Protein 2NYI (pdb70)

Structure (mmCIF, N/CA/C/O backbone):
data_2NYI
#
_entry.id   2NYI
#
_cell.length_a   55.013
_cell.length_b   79.991
_cell.length_c   55.530
_cell.angle_alpha   90.000
_cell.angle_beta   111.250
_cell.angle_gamma   90.000
#
_symmetry.space_group_name_H-M   'P 1 21 1'
#
loop_
_entity.id
_entity.type
_entity.pdbx_description
1 polymer 'unknown protein'
2 water water
#
loop_
_atom_site.group_PDB
_atom_site.id
_atom_site.type_symbol
_atom_site.label_atom_id
_atom_site.label_alt_id
_atom_site.label_comp_id
_atom_site.label_asym_id
_atom_site.label_entity_id
_atom_site.label_seq_id
_atom_site.pdbx_PDB_ins_code
_atom_site.Cartn_x
_atom_site.Cartn_y
_atom_site.Cartn_z
_atom_site.occupancy
_atom_site.B_iso_or_equiv
_atom_site.auth_seq_id
_atom_site.auth_comp_id
_atom_site.auth_asym_id
_atom_site.auth_atom_id
_atom_site.pdbx_PDB_model_num
ATOM 1 N N . GLU A 1 2 ? -17.512 -1.616 41.971 1.00 39.31 2 GLU A N 1
ATOM 2 C CA . GLU A 1 2 ? -16.211 -2.349 42.002 1.00 39.18 2 GLU A CA 1
ATOM 3 C C . GLU A 1 2 ? -15.115 -1.542 41.306 1.00 36.76 2 GLU A C 1
ATOM 4 O O . GLU A 1 2 ? -15.260 -1.157 40.138 1.00 36.68 2 GLU A O 1
ATOM 10 N N . THR A 1 3 ? -14.029 -1.291 42.034 1.00 35.30 3 THR A N 1
ATOM 11 C CA A THR A 1 3 ? -12.897 -0.551 41.483 0.50 33.97 3 THR A CA 1
ATOM 12 C CA B THR A 1 3 ? -12.885 -0.552 41.492 0.50 33.85 3 THR A CA 1
ATOM 13 C C . THR A 1 3 ? -12.097 -1.429 40.520 1.00 32.47 3 THR A C 1
ATOM 14 O O . THR A 1 3 ? -11.904 -2.618 40.762 1.00 32.66 3 THR A O 1
ATOM 21 N N . GLN A 1 4 ? -11.652 -0.840 39.417 1.00 29.35 4 GLN A N 1
ATOM 22 C CA . GLN A 1 4 ? -10.873 -1.572 38.426 1.00 27.03 4 GLN A CA 1
ATOM 23 C C . GLN A 1 4 ? -9.579 -0.815 38.183 1.00 24.20 4 GLN A C 1
ATOM 24 O O . GLN A 1 4 ? -9.553 0.404 38.324 1.00 23.54 4 GLN A O 1
ATOM 30 N N . SER A 1 5 ? -8.530 -1.541 37.807 1.00 22.56 5 SER A N 1
ATOM 31 C CA . SER A 1 5 ? -7.222 -0.931 37.507 1.00 21.96 5 SER A CA 1
ATOM 32 C C . SER A 1 5 ? -6.933 -0.865 36.002 1.00 22.43 5 SER A C 1
ATOM 33 O O . SER A 1 5 ? -7.208 -1.816 35.262 1.00 23.09 5 SER A O 1
ATOM 36 N N . PHE A 1 6 ? -6.370 0.259 35.557 1.00 20.79 6 PHE A N 1
ATOM 37 C CA . PHE A 1 6 ? -6.074 0.475 34.146 1.00 19.20 6 PHE A CA 1
ATOM 38 C C . PHE A 1 6 ? -4.621 0.929 34.026 1.00 19.32 6 PHE A C 1
ATOM 39 O O . PHE A 1 6 ? -4.089 1.561 34.945 1.00 20.83 6 PHE A O 1
ATOM 47 N N . VAL A 1 7 ? -3.982 0.583 32.911 1.00 18.39 7 VAL A N 1
ATOM 48 C CA . VAL A 1 7 ? -2.619 1.025 32.615 1.00 18.43 7 VAL A CA 1
ATOM 49 C C . VAL A 1 7 ? -2.715 2.037 31.493 1.00 18.70 7 VAL A C 1
ATOM 50 O O . VAL A 1 7 ? -3.310 1.773 30.440 1.00 19.48 7 VAL A O 1
ATOM 54 N N . VAL A 1 8 ? -2.155 3.211 31.754 1.00 18.48 8 VAL A N 1
ATOM 55 C CA . VAL A 1 8 ? -2.194 4.338 30.844 1.00 17.75 8 VAL A CA 1
ATOM 56 C C . VAL A 1 8 ? -0.758 4.712 30.463 1.00 18.39 8 VAL A C 1
ATOM 57 O O . VAL A 1 8 ? 0.107 4.807 31.342 1.00 17.54 8 VAL A O 1
ATOM 61 N N . SER A 1 9 ? -0.515 4.878 29.165 1.00 19.40 9 SER A N 1
ATOM 62 C CA . SER A 1 9 ? 0.766 5.378 28.650 1.00 19.93 9 SER A CA 1
ATOM 63 C C . SER A 1 9 ? 0.532 6.706 27.953 1.00 20.45 9 SER A C 1
ATOM 64 O O . SER A 1 9 ? -0.439 6.851 27.199 1.00 21.22 9 SER A O 1
ATOM 67 N N . VAL A 1 10 ? 1.420 7.668 28.199 1.00 18.62 10 VAL A N 1
ATOM 68 C CA . VAL A 1 10 ? 1.331 9.000 27.599 1.00 18.92 10 VAL A CA 1
ATOM 69 C C . VAL A 1 10 ? 2.716 9.317 27.044 1.00 17.49 10 VAL A C 1
ATOM 70 O O . VAL A 1 10 ? 3.731 9.157 27.753 1.00 19.91 10 VAL A O 1
ATOM 74 N N . ALA A 1 11 ? 2.764 9.789 25.807 1.00 18.15 11 ALA A N 1
ATOM 75 C CA . ALA A 1 11 ? 4.019 10.247 25.223 1.00 18.54 11 ALA A CA 1
ATOM 76 C C . ALA A 1 11 ? 3.781 11.454 24.330 1.00 18.81 11 ALA A C 1
ATOM 77 O O . ALA A 1 11 ? 2.757 11.545 23.629 1.00 19.48 11 ALA A O 1
ATOM 79 N N . GLY A 1 12 ? 4.724 12.384 24.361 1.00 19.68 12 GLY A N 1
ATOM 80 C CA . GLY A 1 12 ? 4.647 13.589 23.532 1.00 21.36 12 GLY A CA 1
ATOM 81 C C . GLY A 1 12 ? 5.838 14.487 23.777 1.00 19.99 12 GLY A C 1
ATOM 82 O O . GLY A 1 12 ? 6.791 14.102 24.466 1.00 19.21 12 GLY A O 1
ATOM 83 N N . SER A 1 13 ? 5.813 15.670 23.177 1.00 19.64 13 SER A N 1
ATOM 84 C CA . SER A 1 13 ? 6.884 16.644 23.397 1.00 20.25 13 SER A CA 1
ATOM 85 C C . SER A 1 13 ? 6.738 17.267 24.769 1.00 19.43 13 SER A C 1
ATOM 86 O O . SER A 1 13 ? 5.628 17.621 25.199 1.00 20.89 13 SER A O 1
ATOM 89 N N . ASP A 1 14 ? 7.861 17.403 25.460 1.00 19.17 14 ASP A N 1
ATOM 90 C CA . ASP A 1 14 ? 7.876 17.942 26.817 1.00 18.01 14 ASP A CA 1
ATOM 91 C C . ASP A 1 14 ? 7.499 19.424 26.872 1.00 19.52 14 ASP A C 1
ATOM 92 O O . ASP A 1 14 ? 7.850 20.238 25.982 1.00 19.41 14 ASP A O 1
ATOM 97 N N . ARG A 1 15 ? 6.792 19.766 27.942 1.00 19.57 15 ARG A N 1
ATOM 98 C CA . ARG A 1 15 ? 6.466 21.161 28.252 1.00 20.04 15 ARG A CA 1
ATOM 99 C C . ARG A 1 15 ? 6.070 21.207 29.723 1.00 20.03 15 ARG A C 1
ATOM 100 O O . ARG A 1 15 ? 5.763 20.179 30.3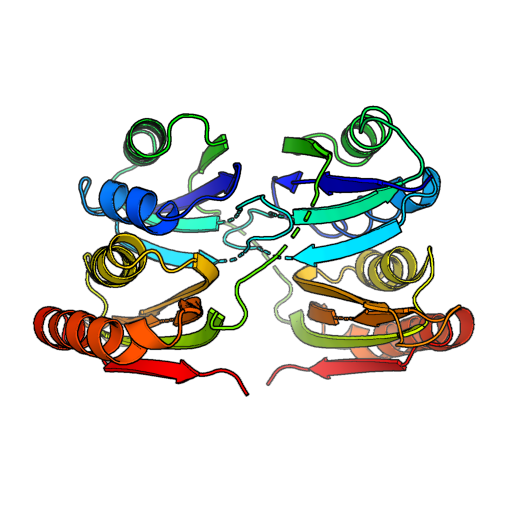22 1.00 19.32 15 ARG A O 1
ATOM 108 N N . VAL A 1 16 ? 6.071 22.406 30.307 1.00 19.95 16 VAL A N 1
ATOM 109 C CA . VAL A 1 16 ? 5.635 22.556 31.682 1.00 19.26 16 VAL A CA 1
ATOM 110 C C . VAL A 1 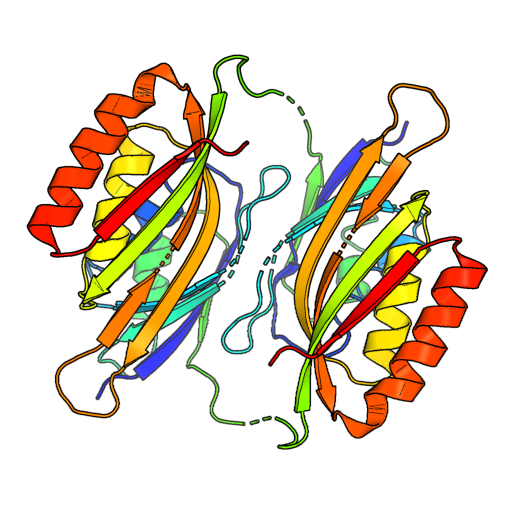16 ? 4.143 22.208 31.746 1.00 19.55 16 VAL A C 1
ATOM 111 O O . VAL A 1 16 ? 3.379 22.546 30.827 1.00 20.38 16 VAL A O 1
ATOM 115 N N . GLY A 1 17 ? 3.746 21.501 32.798 1.00 18.71 17 GLY A N 1
ATOM 116 C CA . GLY A 1 17 ? 2.326 21.312 33.084 1.00 18.90 17 GLY A CA 1
ATOM 117 C C . GLY A 1 17 ? 1.691 20.041 32.574 1.00 18.92 17 GLY A C 1
ATOM 118 O O . GLY A 1 17 ? 0.482 19.883 32.686 1.00 20.24 17 GLY A O 1
ATOM 119 N N . ILE A 1 18 ? 2.475 19.148 31.979 1.00 17.99 18 ILE A N 1
ATOM 120 C CA . ILE A 1 18 ? 1.895 17.877 31.466 1.00 18.10 18 ILE A CA 1
ATOM 121 C C . ILE A 1 18 ? 1.344 17.015 32.604 1.00 18.16 18 ILE A C 1
ATOM 122 O O . ILE A 1 18 ? 0.160 16.618 32.585 1.00 17.05 18 ILE A O 1
ATOM 127 N N . VAL A 1 19 ? 2.187 16.753 33.608 1.00 17.37 19 VAL A N 1
ATOM 128 C CA . VAL A 1 19 ? 1.755 15.945 34.738 1.00 17.47 19 VAL A CA 1
ATOM 129 C C . VAL A 1 19 ? 0.561 16.634 35.404 1.00 17.87 19 VAL A C 1
ATOM 130 O O . VAL A 1 19 ? -0.397 15.962 35.831 1.00 16.24 19 VAL A O 1
ATOM 134 N N . HIS A 1 20 ? 0.616 17.967 35.527 1.00 15.85 20 HIS A N 1
ATOM 135 C CA . HIS A 1 20 ? -0.533 18.646 36.121 1.00 16.60 20 HIS A CA 1
ATOM 136 C C . HIS A 1 20 ? -1.832 18.448 35.330 1.00 19.10 20 HIS A C 1
ATOM 137 O O . HIS A 1 20 ? -2.886 18.149 35.920 1.00 18.65 20 HIS A O 1
ATOM 144 N N . ASP A 1 21 ? -1.759 18.633 34.016 1.00 19.28 21 ASP A N 1
ATOM 145 C CA . ASP A 1 21 ? -2.947 18.510 33.150 1.00 20.11 21 ASP A CA 1
ATOM 146 C C . ASP A 1 21 ? -3.524 17.112 33.240 1.00 19.60 21 ASP A C 1
ATOM 147 O O . ASP A 1 21 ? -4.742 16.935 33.334 1.00 19.51 21 ASP A O 1
ATOM 152 N N . PHE A 1 22 ? -2.626 16.123 33.220 1.00 17.87 22 PHE A N 1
ATOM 153 C CA . PHE A 1 22 ? -2.970 14.699 33.379 1.00 18.00 22 PHE A CA 1
ATOM 154 C C . PHE A 1 22 ? -3.719 14.451 34.702 1.00 18.90 22 PHE A C 1
ATOM 155 O O . PHE A 1 22 ? -4.805 13.839 34.730 1.00 17.85 22 PHE A O 1
ATOM 163 N N . SER A 1 23 ? -3.132 14.956 35.787 1.00 19.05 23 SER A N 1
ATOM 164 C CA . SER A 1 23 ? -3.636 14.747 37.151 1.00 19.74 23 SER A CA 1
ATOM 165 C C . SER A 1 23 ? -4.962 15.465 37.354 1.00 19.52 23 SER A C 1
ATOM 166 O O . SER A 1 23 ? -5.883 14.932 37.990 1.00 19.56 23 SER A O 1
ATOM 169 N N . TRP A 1 24 ? -5.055 16.679 36.818 1.00 19.11 24 TRP A N 1
ATOM 170 C CA . TRP A 1 24 ? -6.305 17.426 36.872 1.00 19.97 24 TRP A CA 1
ATOM 171 C C . TRP A 1 24 ? -7.426 16.630 36.190 1.00 20.48 24 TRP A C 1
ATOM 172 O O . TRP A 1 24 ? -8.542 16.510 36.725 1.00 19.97 24 TRP A O 1
ATOM 183 N N . ALA A 1 25 ? -7.123 16.069 35.018 1.00 19.51 25 ALA A N 1
ATOM 184 C CA . ALA A 1 25 ? -8.128 15.345 34.232 1.00 19.71 25 ALA A CA 1
ATOM 185 C C . ALA A 1 25 ? -8.671 14.133 34.974 1.00 20.75 25 ALA A C 1
ATOM 186 O O . ALA A 1 25 ? -9.879 13.893 34.972 1.00 21.93 25 ALA A O 1
ATOM 188 N N . LEU A 1 26 ? -7.779 13.367 35.596 1.00 20.41 26 LEU A N 1
ATOM 189 C CA . LEU A 1 26 ? -8.157 12.180 36.374 1.00 21.25 26 LEU A CA 1
ATOM 190 C C . LEU A 1 26 ? -8.960 12.565 37.613 1.00 22.46 26 LEU A C 1
ATOM 191 O O . LEU A 1 26 ? -9.944 11.906 37.943 1.00 22.16 26 LEU A O 1
ATOM 196 N N . LYS A 1 27 ? -8.533 13.630 38.290 1.00 22.21 27 LYS A N 1
ATOM 197 C CA . LYS A 1 27 ? -9.243 14.098 39.503 1.00 23.19 27 LYS A CA 1
ATOM 198 C C . LYS A 1 27 ? -10.688 14.442 39.171 1.00 23.04 27 LYS A C 1
ATOM 199 O O . LYS A 1 27 ? -11.614 14.116 39.932 1.00 23.99 27 LYS A O 1
ATOM 205 N N A ASN A 1 28 ? -10.855 15.106 38.023 0.60 22.64 28 ASN A N 1
ATOM 206 N N B ASN A 1 28 ? -10.895 15.065 38.019 0.40 22.89 28 ASN A N 1
ATOM 207 C CA A ASN A 1 28 ? -12.133 15.568 37.493 0.60 22.91 28 ASN A CA 1
ATOM 208 C CA B ASN A 1 28 ? -12.215 15.543 37.663 0.40 23.24 28 ASN A CA 1
ATOM 209 C C A ASN A 1 28 ? -13.128 14.423 37.278 0.60 22.79 28 ASN A C 1
ATOM 210 C C B ASN A 1 28 ? -13.110 14.484 36.986 0.40 23.23 28 ASN A C 1
ATOM 211 O O A ASN A 1 28 ? -14.338 14.606 37.455 0.60 21.53 28 ASN A O 1
ATOM 212 O O B ASN A 1 28 ? -14.234 14.780 36.567 0.40 23.58 28 ASN A O 1
ATOM 221 N N . ILE A 1 29 ? -12.607 13.248 36.922 1.00 22.02 29 ILE A N 1
ATOM 222 C CA . ILE A 1 29 ? -13.446 12.057 36.645 1.00 21.86 29 ILE A CA 1
ATOM 223 C C . ILE A 1 29 ? -13.418 11.057 37.812 1.00 22.02 29 ILE A C 1
ATOM 224 O O . ILE A 1 29 ? -13.873 9.925 37.664 1.00 22.97 29 ILE A O 1
ATOM 229 N N . SER A 1 30 ? -12.896 11.491 38.963 1.00 22.85 30 SER A N 1
ATOM 230 C CA . SER A 1 30 ? -12.787 10.664 40.183 1.00 24.02 30 SER A CA 1
ATOM 231 C C . SER A 1 30 ? -11.966 9.373 39.987 1.00 25.14 30 SER A C 1
ATOM 232 O O . SER A 1 30 ? -12.284 8.316 40.553 1.00 24.32 30 SER A O 1
ATOM 235 N N . ALA A 1 31 ? -10.915 9.463 39.173 1.00 24.56 31 ALA A N 1
ATOM 236 C CA . ALA A 1 31 ? -9.962 8.347 38.997 1.00 25.37 31 ALA A CA 1
ATOM 237 C C . ALA A 1 31 ? -8.806 8.578 39.963 1.00 26.77 31 ALA A C 1
ATOM 238 O O . ALA A 1 31 ? -8.485 9.733 40.243 1.00 30.10 31 ALA A O 1
ATOM 240 N N . ASN A 1 32 ? -8.216 7.516 40.519 1.00 26.02 32 ASN A N 1
ATOM 241 C CA . ASN A 1 32 ? -7.062 7.684 41.418 1.00 27.37 32 ASN A CA 1
ATOM 242 C C . ASN A 1 32 ? -5.786 7.122 40.797 1.00 26.32 32 ASN A C 1
ATOM 243 O O . ASN A 1 32 ? -5.808 6.080 40.157 1.00 28.17 32 ASN A O 1
ATOM 248 N N . VAL A 1 33 ? -4.686 7.826 40.994 1.00 26.65 33 VAL A N 1
ATOM 249 C CA . VAL A 1 33 ? -3.372 7.337 40.590 1.00 26.66 33 VAL A CA 1
ATOM 250 C C . VAL A 1 33 ? -2.895 6.312 41.640 1.00 25.58 33 VAL A C 1
ATOM 251 O O . VAL A 1 33 ? -2.668 6.686 42.789 1.00 27.45 33 VAL A O 1
ATOM 255 N N . GLU A 1 34 ? -2.776 5.035 41.261 1.00 23.72 34 GLU A N 1
ATOM 256 C CA . GLU A 1 34 ? -2.187 4.009 42.145 1.00 22.36 34 GLU A CA 1
ATOM 257 C C . GLU A 1 34 ? -0.651 4.123 42.141 1.00 20.67 34 GLU A C 1
ATOM 258 O O . GLU A 1 34 ? 0.008 4.064 43.181 1.00 22.46 34 GLU A O 1
ATOM 264 N N . SER A 1 35 ? -0.074 4.258 40.955 1.00 18.69 35 SER A N 1
ATOM 265 C CA . SER A 1 35 ? 1.384 4.394 40.840 1.00 18.05 35 SER A CA 1
ATOM 266 C C . SER A 1 35 ? 1.704 5.001 39.497 1.00 17.20 35 SER A C 1
ATOM 267 O O . SER A 1 35 ? 0.873 4.965 38.596 1.00 17.08 35 SER A O 1
ATOM 270 N N . SER A 1 36 ? 2.911 5.559 39.381 1.00 17.45 36 SER A N 1
ATOM 271 C CA . SER A 1 36 ? 3.328 6.211 38.140 1.00 18.66 36 SER A CA 1
ATOM 272 C C . SER A 1 36 ? 4.839 6.235 38.015 1.00 17.19 36 SER A C 1
ATOM 273 O O . SER A 1 36 ? 5.584 6.290 39.018 1.00 16.69 36 SER A O 1
ATOM 276 N N . ARG A 1 37 ? 5.300 6.231 36.774 1.00 17.29 37 ARG A N 1
ATOM 277 C CA . ARG A 1 37 ? 6.710 6.409 36.496 1.00 18.74 37 ARG A CA 1
ATOM 278 C C . ARG A 1 37 ? 6.793 7.334 35.297 1.00 18.16 37 ARG A C 1
ATOM 279 O O . ARG A 1 37 ? 6.168 7.074 34.287 1.00 15.54 37 ARG A O 1
ATOM 295 N N . ALA A 1 39 ? 9.388 9.786 32.744 1.00 28.77 39 ALA A N 1
ATOM 296 C CA . ALA A 1 39 ? 10.728 10.038 32.241 1.00 29.98 39 ALA A CA 1
ATOM 297 C C . ALA A 1 39 ? 10.668 11.139 31.200 1.00 26.58 39 ALA A C 1
ATOM 298 O O . ALA A 1 39 ? 9.744 11.206 30.390 1.00 24.49 39 ALA A O 1
ATOM 300 N N A CYS A 1 40 ? 11.579 12.103 31.330 0.60 26.29 40 CYS A N 1
ATOM 301 N N B CYS A 1 40 ? 11.765 11.874 31.140 0.40 25.46 40 CYS A N 1
ATOM 302 C CA A CYS A 1 40 ? 11.735 13.192 30.369 0.60 22.90 40 CYS A CA 1
ATOM 303 C CA B CYS A 1 40 ? 11.809 13.118 30.438 0.40 22.90 40 CYS A CA 1
ATOM 304 C C A CYS A 1 40 ? 13.197 13.225 29.942 0.60 19.46 40 CYS A C 1
ATOM 305 C C B CYS A 1 40 ? 13.234 13.324 29.960 0.40 20.03 40 CYS A C 1
ATOM 306 O O A CYS A 1 40 ? 14.097 13.083 30.767 0.60 18.59 40 CYS A O 1
ATOM 307 O O B CYS A 1 40 ? 14.151 13.404 30.774 0.40 19.67 40 CYS A O 1
ATOM 312 N N . LEU A 1 41 ? 13.422 13.393 28.645 1.00 19.08 41 LEU A N 1
ATOM 313 C CA . LEU A 1 41 ? 14.770 13.482 28.088 1.00 17.17 41 LEU A CA 1
ATOM 314 C C . LEU A 1 41 ? 14.732 14.087 26.693 1.00 16.37 41 LEU A C 1
ATOM 315 O O . LEU A 1 41 ? 13.844 13.764 25.900 1.00 15.16 41 LEU A O 1
ATOM 320 N N . GLY A 1 42 ? 15.704 14.957 26.399 1.00 16.07 42 GLY A N 1
ATOM 321 C CA . GLY A 1 42 ? 15.899 15.475 25.040 1.00 17.27 42 GLY A CA 1
ATOM 322 C C . GLY A 1 42 ? 14.703 16.174 24.402 1.00 17.84 42 GLY A C 1
ATOM 323 O O . GLY A 1 42 ? 14.598 16.232 23.172 1.00 18.74 42 GLY A O 1
ATOM 324 N N . GLY A 1 43 ? 13.811 16.720 25.228 1.00 18.35 43 GLY A N 1
ATOM 325 C CA . GLY A 1 43 ? 12.598 17.389 24.737 1.00 19.24 43 GLY A CA 1
ATOM 326 C C . GLY A 1 43 ? 11.360 16.505 24.614 1.00 18.10 43 GLY A C 1
ATOM 327 O O . GLY A 1 43 ? 10.293 16.973 24.190 1.00 19.46 43 GLY A O 1
ATOM 328 N N . ASP A 1 44 ? 11.492 15.222 24.963 1.00 17.33 44 ASP A N 1
ATOM 329 C CA . ASP A 1 44 ? 10.363 14.298 24.965 1.00 16.46 44 ASP A CA 1
ATOM 330 C C . ASP A 1 44 ? 9.936 13.970 26.406 1.00 16.93 44 ASP A C 1
ATOM 331 O O . ASP A 1 44 ? 10.735 14.022 27.361 1.00 16.14 44 ASP A O 1
ATOM 336 N N . PHE A 1 45 ? 8.674 13.583 26.516 1.00 16.32 45 PHE A N 1
ATOM 337 C CA . PHE A 1 45 ? 8.010 13.216 27.761 1.00 17.45 45 PHE A CA 1
ATOM 338 C C . PHE A 1 45 ? 7.400 11.814 27.584 1.00 17.46 45 PHE A C 1
ATOM 339 O O . PHE A 1 45 ? 6.776 11.525 26.569 1.00 16.54 45 PHE A O 1
ATOM 347 N N . ALA A 1 46 ? 7.561 10.956 28.590 1.00 16.44 46 ALA A N 1
ATOM 348 C CA . ALA A 1 46 ? 6.853 9.661 28.595 1.00 16.57 46 ALA A CA 1
ATOM 349 C C . ALA A 1 46 ? 6.439 9.367 30.046 1.00 15.83 46 ALA A C 1
ATOM 350 O O . ALA A 1 46 ? 7.207 9.656 31.002 1.00 15.93 46 ALA A O 1
ATOM 360 N N . ILE A 1 48 ? 3.978 6.305 32.411 1.00 17.58 48 ILE A N 1
ATOM 361 C CA . ILE A 1 48 ? 3.078 5.164 32.549 1.00 17.02 48 ILE A CA 1
ATOM 362 C C . ILE A 1 48 ? 2.440 5.297 33.936 1.00 16.72 48 ILE A C 1
ATOM 363 O O . ILE A 1 48 ? 3.118 5.617 34.916 1.00 16.70 48 ILE A O 1
ATOM 368 N N . VAL A 1 49 ? 1.122 5.111 33.976 1.00 16.76 49 VAL A N 1
ATOM 369 C CA . VAL A 1 49 ? 0.361 5.276 35.210 1.00 17.59 49 VAL A CA 1
ATOM 370 C C . VAL A 1 49 ? -0.614 4.102 35.381 1.00 18.02 49 VAL A C 1
ATOM 371 O O . VAL A 1 49 ? -1.256 3.687 34.413 1.00 18.38 49 VAL A O 1
ATOM 375 N N . LEU A 1 50 ? -0.692 3.584 36.614 1.00 18.69 50 LEU A N 1
ATOM 376 C CA . LEU A 1 50 ? -1.761 2.657 37.020 1.00 18.58 50 LEU A CA 1
ATOM 377 C C . LEU A 1 50 ? -2.853 3.519 37.647 1.00 18.77 50 LEU A C 1
ATOM 378 O O . LEU A 1 50 ? -2.614 4.273 38.614 1.00 18.38 50 LEU A O 1
ATOM 383 N N . VAL A 1 51 ? -4.037 3.416 37.063 1.00 19.32 51 VAL A N 1
ATOM 384 C CA . VAL A 1 51 ? -5.154 4.300 37.395 1.00 21.92 51 VAL A CA 1
ATOM 385 C C . VAL A 1 51 ? -6.312 3.435 37.864 1.00 22.15 51 VAL A C 1
ATOM 386 O O . VAL A 1 51 ? -6.646 2.449 37.200 1.00 21.70 51 VAL A O 1
ATOM 390 N N . SER A 1 52 ? -6.886 3.781 39.022 1.00 22.57 52 SER A N 1
ATOM 391 C CA . SER A 1 52 ? -8.070 3.086 39.546 1.00 23.72 52 SER A CA 1
ATOM 392 C C . SER A 1 52 ? -9.314 3.897 39.262 1.00 22.21 52 SER A C 1
ATOM 393 O O . SER A 1 52 ? -9.309 5.123 39.409 1.00 23.49 52 SER A O 1
ATOM 396 N N . LEU A 1 53 ? -10.369 3.209 38.827 1.00 23.67 53 LEU A N 1
ATOM 397 C CA . LEU A 1 53 ? -11.640 3.850 38.529 1.00 25.15 53 LEU A CA 1
ATOM 398 C C . LEU A 1 53 ? -12.773 2.892 38.861 1.00 26.63 53 LEU A C 1
ATOM 399 O O . LEU A 1 53 ? -12.672 1.688 38.610 1.00 25.57 53 LEU A O 1
ATOM 404 N N . ASN A 1 54 ? -13.845 3.422 39.447 1.00 29.70 54 ASN A N 1
ATOM 405 C CA . ASN A 1 54 ? -15.057 2.622 39.674 1.00 31.95 54 ASN A CA 1
ATOM 406 C C . ASN A 1 54 ? -15.847 2.466 38.381 1.00 33.10 54 ASN A C 1
ATOM 407 O O . ASN A 1 54 ? -16.943 3.016 38.242 1.00 34.26 54 ASN A O 1
ATOM 412 N N . ALA A 1 55 ? -15.274 1.736 37.430 1.00 32.99 55 ALA A N 1
ATOM 413 C CA . ALA A 1 55 ? -15.895 1.516 36.125 1.00 33.61 55 ALA A CA 1
ATOM 414 C C . ALA A 1 55 ? -15.264 0.331 35.406 1.00 33.13 55 ALA A C 1
ATOM 415 O O . ALA A 1 55 ? -14.097 -0.002 35.642 1.00 33.09 55 ALA A O 1
ATOM 417 N N . LYS A 1 56 ? -16.044 -0.292 34.524 1.00 33.08 56 LYS A N 1
ATOM 418 C CA . LYS A 1 56 ? -15.653 -1.528 33.847 1.00 33.16 56 LYS A CA 1
ATOM 419 C C . LYS A 1 56 ? -14.621 -1.332 32.738 1.00 33.16 56 LYS A C 1
ATOM 420 O O . LYS A 1 56 ? -13.715 -2.149 32.593 1.00 33.99 56 LYS A O 1
ATOM 426 N N . ASP A 1 57 ? -14.763 -0.286 31.927 1.00 32.58 57 ASP A N 1
ATOM 427 C CA . ASP A 1 57 ? -13.685 0.007 30.971 1.00 32.12 57 ASP A CA 1
ATOM 428 C C . ASP A 1 57 ? -13.128 1.438 31.067 1.00 30.71 57 ASP A C 1
ATOM 429 O O . ASP A 1 57 ? -13.649 2.283 31.800 1.00 30.76 57 ASP A O 1
ATOM 434 N N . GLY A 1 58 ? -12.057 1.679 30.328 1.00 30.12 58 GLY A N 1
ATOM 435 C CA . GLY A 1 58 ? -11.305 2.914 30.472 1.00 28.75 58 GLY A CA 1
ATOM 436 C C . GLY A 1 58 ? -11.632 4.011 29.483 1.00 26.34 58 GLY A C 1
ATOM 437 O O . GLY A 1 58 ? -10.888 4.975 29.406 1.00 23.99 58 GLY A O 1
ATOM 438 N N . LYS A 1 59 ? -12.733 3.874 28.735 1.00 24.09 59 LYS A N 1
ATOM 439 C CA . LYS A 1 59 ? -13.134 4.884 27.757 1.00 23.83 59 LYS A CA 1
ATOM 440 C C . LYS A 1 59 ? -13.176 6.283 28.368 1.00 22.49 59 LYS A C 1
ATOM 441 O O . LYS A 1 59 ? -12.781 7.246 27.704 1.00 22.70 59 LYS A O 1
ATOM 447 N N . LEU A 1 60 ? -13.652 6.402 29.614 1.00 20.75 60 LEU A N 1
ATOM 448 C CA . LEU A 1 60 ? -13.727 7.703 30.285 1.00 22.13 60 LEU A CA 1
ATOM 449 C C . LEU A 1 60 ? -12.328 8.276 30.518 1.00 21.71 60 LEU A C 1
ATOM 450 O O . LEU A 1 60 ? -12.087 9.465 30.298 1.00 23.54 60 LEU A O 1
ATOM 455 N N . ILE A 1 61 ? -11.414 7.416 30.955 1.00 21.19 61 ILE A N 1
ATOM 456 C CA . ILE A 1 61 ? -10.019 7.822 31.203 1.00 21.14 61 ILE A CA 1
ATOM 457 C C . ILE A 1 61 ? -9.405 8.327 29.894 1.00 20.74 61 ILE A C 1
ATOM 458 O O . ILE A 1 61 ? -8.856 9.440 29.833 1.00 20.37 61 ILE A O 1
ATOM 463 N N . GLN A 1 62 ? -9.546 7.525 28.841 1.00 20.43 62 GLN A N 1
ATOM 464 C CA . GLN A 1 62 ? -8.946 7.855 27.551 1.00 20.64 62 GLN A CA 1
ATOM 465 C C . GLN A 1 62 ? -9.478 9.175 27.000 1.00 21.30 62 GLN A C 1
ATOM 466 O O . GLN A 1 62 ? -8.702 10.034 26.546 1.00 21.63 62 GLN A O 1
ATOM 472 N N . SER A 1 63 ? -10.802 9.338 27.036 1.00 20.29 63 SER A N 1
ATOM 473 C CA . SER A 1 63 ? -11.421 10.568 26.585 1.00 20.19 63 SER A CA 1
ATOM 474 C C . SER A 1 63 ? -10.993 11.779 27.386 1.00 19.18 63 SER A C 1
ATOM 475 O O . SER A 1 63 ? -10.686 12.819 26.790 1.00 19.91 63 SER A O 1
ATOM 478 N N . ALA A 1 64 ? -10.994 11.660 28.718 1.00 19.35 64 ALA A N 1
ATOM 479 C CA . ALA A 1 64 ? -10.636 12.766 29.614 1.00 19.87 64 ALA A CA 1
ATOM 480 C C . ALA A 1 64 ? -9.208 13.239 29.337 1.00 20.57 64 ALA A C 1
ATOM 481 O O . ALA A 1 64 ? -8.925 14.450 29.305 1.00 19.09 64 ALA A O 1
ATOM 483 N N . LEU A 1 65 ? -8.318 12.266 29.121 1.00 19.23 65 LEU A N 1
ATOM 484 C CA . LEU A 1 65 ? -6.896 12.549 28.882 1.00 19.42 65 LEU A CA 1
ATOM 485 C C . LEU A 1 65 ? -6.659 13.140 27.495 1.00 21.20 65 LEU A C 1
ATOM 486 O O . LEU A 1 65 ? -5.851 14.063 27.346 1.00 23.31 65 LEU A O 1
ATOM 491 N N . GLU A 1 66 ? -7.352 12.630 26.475 1.00 20.82 66 GLU A N 1
ATOM 492 C CA . GLU A 1 66 ? -7.254 13.216 25.149 1.00 23.59 66 GLU A CA 1
ATOM 493 C C . GLU A 1 66 ? -7.693 14.688 25.137 1.00 24.01 66 GLU A C 1
ATOM 494 O O . GLU A 1 66 ? -7.087 15.503 24.428 1.00 23.77 66 GLU A O 1
ATOM 500 N N . SER A 1 67 ? -8.707 15.032 25.940 1.00 23.29 67 SER A N 1
ATOM 501 C CA . SER A 1 67 ? -9.173 16.426 26.058 1.00 23.21 67 SER A CA 1
ATOM 502 C C . SER A 1 67 ? -8.139 17.312 26.758 1.00 22.84 67 SER A C 1
ATOM 503 O O . SER A 1 67 ? -7.890 18.439 26.316 1.00 23.29 67 SER A O 1
ATOM 506 N N . ALA A 1 68 ? -7.542 16.792 27.833 1.00 22.60 68 ALA A N 1
ATOM 507 C CA . ALA A 1 68 ? -6.576 17.524 28.664 1.00 21.96 68 ALA A CA 1
ATOM 508 C C . ALA A 1 68 ? -5.202 17.665 27.996 1.00 21.88 68 ALA A C 1
ATOM 509 O O . ALA A 1 68 ? -4.482 18.633 28.255 1.00 22.27 68 ALA A O 1
ATOM 511 N N . LEU A 1 69 ? -4.869 16.702 27.138 1.00 21.27 69 LEU A N 1
ATOM 512 C CA . LEU A 1 69 ? -3.523 16.574 26.536 1.00 20.68 69 LEU A CA 1
ATOM 513 C C . LEU A 1 69 ? -3.633 16.400 25.024 1.00 20.98 69 LEU A C 1
ATOM 514 O O . LEU A 1 69 ? -3.210 15.379 24.468 1.00 20.18 69 LEU A O 1
ATOM 519 N N . PRO A 1 70 ? -4.196 17.407 24.337 1.00 21.43 70 PRO A N 1
ATOM 520 C CA . PRO A 1 70 ? -4.363 17.250 22.892 1.00 23.03 70 PRO A CA 1
ATOM 521 C C . PRO A 1 70 ? -2.998 17.113 22.202 1.00 23.35 70 PRO A C 1
ATOM 522 O O . PRO A 1 70 ? -2.022 17.696 22.654 1.00 22.36 70 PRO A O 1
ATOM 526 N N . GLY A 1 71 ? -2.914 16.289 21.164 1.00 24.68 71 GLY A N 1
ATOM 527 C CA . GLY A 1 71 ? -1.618 16.064 20.517 1.00 26.79 71 GLY A CA 1
ATOM 528 C C . GLY A 1 71 ? -0.773 14.927 21.089 1.00 27.27 71 GLY A C 1
ATOM 529 O O . GLY A 1 71 ? 0.064 14.366 20.365 1.00 29.78 71 GLY A O 1
ATOM 530 N N . PHE A 1 72 ? -0.981 14.586 22.367 1.00 22.29 72 PHE A N 1
ATOM 531 C CA . PHE A 1 72 ? -0.227 13.510 23.029 1.00 20.98 72 PHE A CA 1
ATOM 532 C C . PHE A 1 72 ? -0.686 12.147 22.559 1.00 20.34 72 PHE A C 1
ATOM 533 O O . PHE A 1 72 ? -1.848 11.969 22.177 1.00 20.52 72 PHE A O 1
ATOM 541 N N . GLN A 1 73 ? 0.248 11.208 22.528 1.00 19.27 73 GLN A N 1
ATOM 542 C CA . GLN A 1 73 ? -0.035 9.817 22.207 1.00 22.00 73 GLN A CA 1
ATOM 543 C C . GLN A 1 73 ? -0.411 9.130 23.522 1.00 22.16 73 GLN A C 1
ATOM 544 O O . GLN A 1 73 ? 0.435 8.987 24.417 1.00 21.89 73 GLN A O 1
ATOM 550 N N . ILE A 1 74 ? -1.675 8.706 23.624 1.00 21.40 74 ILE A N 1
ATOM 551 C CA . ILE A 1 74 ? -2.241 8.194 24.870 1.00 20.98 74 ILE A CA 1
ATOM 552 C C . ILE A 1 74 ? -2.909 6.843 24.609 1.00 21.16 74 ILE A C 1
ATOM 553 O O . ILE A 1 74 ? -3.641 6.695 23.621 1.00 20.51 74 ILE A O 1
ATOM 558 N N . SER A 1 75 ? -2.678 5.880 25.497 1.00 21.31 75 SER A N 1
ATOM 559 C CA . SER A 1 75 ? -3.410 4.600 25.420 1.00 22.55 75 SER A CA 1
ATOM 560 C C . SER A 1 75 ? -3.846 4.193 26.817 1.00 22.28 75 SER A C 1
ATOM 561 O O . SER A 1 75 ? -3.194 4.544 27.800 1.00 21.18 75 SER A O 1
ATOM 564 N N . THR A 1 76 ? -4.975 3.492 26.890 1.00 21.77 76 THR A N 1
ATOM 565 C CA . THR A 1 76 ? -5.539 3.038 28.151 1.00 22.29 76 THR A CA 1
ATOM 566 C C . THR A 1 76 ? -5.979 1.592 27.911 1.00 23.01 76 THR A C 1
ATOM 567 O O . THR A 1 76 ? -6.667 1.321 26.922 1.00 22.51 76 THR A O 1
ATOM 571 N N . ARG A 1 77 ? -5.610 0.683 28.811 1.00 23.20 77 ARG A N 1
ATOM 572 C CA . ARG A 1 77 ? -6.073 -0.701 28.739 1.00 24.30 77 ARG A CA 1
ATOM 573 C C . ARG A 1 77 ? -6.307 -1.205 30.148 1.00 25.06 77 ARG A C 1
ATOM 574 O O . ARG A 1 77 ? -5.767 -0.642 31.105 1.00 23.46 77 ARG A O 1
ATOM 582 N N . ARG A 1 78 ? -7.135 -2.242 30.279 1.00 26.11 78 ARG A N 1
ATOM 583 C CA A ARG A 1 78 ? -7.342 -2.888 31.568 0.50 26.81 78 ARG A CA 1
ATOM 584 C CA B ARG A 1 78 ? -7.332 -2.890 31.569 0.50 26.47 78 ARG A CA 1
ATOM 585 C C . ARG A 1 78 ? -5.987 -3.393 32.059 1.00 27.14 78 ARG A C 1
ATOM 586 O O . ARG A 1 78 ? -5.127 -3.790 31.252 1.00 26.89 78 ARG A O 1
ATOM 601 N N . ALA A 1 79 ? -5.788 -3.354 33.374 1.00 30.35 79 ALA A N 1
ATOM 602 C CA . ALA A 1 79 ? -4.591 -3.909 33.995 1.00 33.83 79 ALA A CA 1
ATOM 603 C C . ALA A 1 79 ? -4.539 -5.415 33.773 1.00 36.51 79 ALA A C 1
ATOM 604 O O . ALA A 1 79 ? -5.578 -6.082 33.720 1.00 36.50 79 ALA A O 1
ATOM 606 N N . SER A 1 80 ? -3.324 -5.932 33.646 1.00 40.14 80 SER A N 1
ATOM 607 C CA . SER A 1 80 ? -3.079 -7.337 33.336 1.00 44.97 80 SER A CA 1
ATOM 608 C C . SER A 1 80 ? -3.532 -8.262 34.461 1.00 48.65 80 SER A C 1
ATOM 609 O O . SER A 1 80 ? -3.445 -7.912 35.642 1.00 49.42 80 SER A O 1
ATOM 612 N N . SER A 1 81 ? -4.022 -9.442 34.085 1.00 51.88 81 SER A N 1
ATOM 613 C CA . SER A 1 81 ? -4.391 -10.453 35.062 1.00 54.45 81 SER A CA 1
ATOM 614 C C . SER A 1 81 ? -3.142 -11.220 35.507 1.00 56.51 81 SER A C 1
ATOM 615 O O . SER A 1 81 ? -2.730 -11.109 36.667 1.00 57.17 81 SER A O 1
ATOM 618 N N . VAL A 1 82 ? -2.535 -11.951 34.565 1.00 58.07 82 VAL A N 1
ATOM 619 C CA . VAL A 1 82 ? -1.406 -12.880 34.805 1.00 59.20 82 VAL A CA 1
ATOM 620 C C . VAL A 1 82 ? -0.410 -12.449 35.895 1.00 59.67 82 VAL A C 1
ATOM 621 O O . VAL A 1 82 ? -0.222 -13.150 36.892 1.00 59.71 82 VAL A O 1
ATOM 625 N N . VAL A 1 87 ? 5.718 -14.282 37.196 1.00 46.89 87 VAL A N 1
ATOM 626 C CA . VAL A 1 87 ? 7.124 -14.695 37.089 1.00 47.33 87 VAL A CA 1
ATOM 627 C C . VAL A 1 87 ? 7.478 -15.808 38.081 1.00 46.42 87 VAL A C 1
ATOM 628 O O . VAL A 1 87 ? 6.719 -16.074 39.019 1.00 47.19 87 VAL A O 1
ATOM 632 N N . SER A 1 88 ? 8.639 -16.435 37.879 1.00 44.57 88 SER A N 1
ATOM 633 C CA . SER A 1 88 ? 9.138 -17.452 38.794 1.00 43.11 88 SER A CA 1
ATOM 634 C C . SER A 1 88 ? 9.192 -16.896 40.222 1.00 41.73 88 SER A C 1
ATOM 635 O O . SER A 1 88 ? 9.638 -15.759 40.429 1.00 41.08 88 SER A O 1
ATOM 638 N N . PRO A 1 89 ? 8.706 -17.676 41.214 1.00 39.46 89 PRO A N 1
ATOM 639 C CA . PRO A 1 89 ? 8.869 -17.240 42.603 1.00 36.85 89 PRO A CA 1
ATOM 640 C C . PRO A 1 89 ? 10.346 -17.063 42.991 1.00 34.30 89 PRO A C 1
ATOM 641 O O . PRO A 1 89 ? 10.641 -16.437 44.012 1.00 34.59 89 PRO A O 1
ATOM 645 N N . ASP A 1 90 ? 11.248 -17.600 42.166 1.00 30.01 90 ASP A N 1
ATOM 646 C CA . ASP A 1 90 ? 12.681 -17.461 42.383 1.00 28.17 90 ASP A CA 1
ATOM 647 C C . ASP A 1 90 ? 13.252 -16.196 41.732 1.00 24.65 90 ASP A C 1
ATOM 648 O O . ASP A 1 90 ? 14.436 -15.903 41.879 1.00 24.70 90 ASP A O 1
ATOM 653 N N . THR A 1 91 ? 12.420 -15.459 41.016 1.00 24.18 91 THR A N 1
ATOM 654 C CA . THR A 1 91 ? 12.852 -14.146 40.494 1.00 22.82 91 THR A CA 1
ATOM 655 C C . THR A 1 91 ? 13.244 -13.232 41.658 1.00 21.60 91 THR A C 1
ATOM 656 O O . THR A 1 91 ? 12.529 -13.163 42.671 1.00 21.25 91 THR A O 1
ATOM 660 N N . ARG A 1 92 ? 14.386 -12.555 41.505 1.00 20.90 92 ARG A N 1
ATOM 661 C CA . ARG A 1 92 ? 14.869 -11.526 42.434 1.00 20.06 92 ARG A CA 1
ATOM 662 C C . ARG A 1 92 ? 15.295 -10.289 41.620 1.00 22.73 92 ARG A C 1
ATOM 663 O O . ARG A 1 92 ? 15.552 -10.387 40.412 1.00 22.47 92 ARG A O 1
ATOM 671 N N . GLU A 1 93 ? 15.354 -9.136 42.279 1.00 21.80 93 GLU A N 1
ATOM 672 C CA . GLU A 1 93 ? 15.785 -7.928 41.605 1.00 21.49 93 GLU A CA 1
ATOM 673 C C . GLU A 1 93 ? 17.200 -7.595 42.017 1.00 21.93 93 GLU A C 1
ATOM 674 O O . GLU A 1 93 ? 17.637 -7.916 43.146 1.00 20.47 93 GLU A O 1
ATOM 680 N N . TYR A 1 94 ? 17.909 -6.967 41.085 1.00 21.82 94 TYR A N 1
ATOM 681 C CA . TYR A 1 94 ? 19.320 -6.693 41.208 1.00 20.71 94 TYR A CA 1
ATOM 682 C C . TYR A 1 94 ? 19.561 -5.306 40.655 1.00 20.91 94 TYR A C 1
ATOM 683 O O . TYR A 1 94 ? 18.956 -4.911 39.650 1.00 21.73 94 TYR A O 1
ATOM 692 N N . GLU A 1 95 ? 20.458 -4.592 41.303 1.00 21.26 95 GLU A N 1
ATOM 693 C CA . GLU A 1 95 ? 20.880 -3.282 40.815 1.00 22.40 95 GLU A CA 1
ATOM 694 C C . GLU A 1 95 ? 22.133 -3.524 39.982 1.00 22.98 95 GLU A C 1
ATOM 695 O O . GLU A 1 95 ? 23.068 -4.216 40.418 1.00 22.94 95 GLU A O 1
ATOM 701 N N . LEU A 1 96 ? 22.120 -2.983 38.772 1.00 22.54 96 LEU A N 1
ATOM 702 C CA . LEU A 1 96 ? 23.211 -3.155 37.829 1.00 24.27 96 LEU A CA 1
ATOM 703 C C . LEU A 1 96 ? 23.820 -1.790 37.547 1.00 24.69 96 LEU A C 1
ATOM 704 O O . LEU A 1 96 ? 23.095 -0.811 37.278 1.00 23.97 96 LEU A O 1
ATOM 709 N N . TYR A 1 97 ? 25.146 -1.710 37.611 1.00 23.56 97 TYR A N 1
ATOM 710 C CA . TYR A 1 97 ? 25.838 -0.446 37.343 1.00 25.29 97 TYR A CA 1
ATOM 711 C C . TYR A 1 97 ? 26.991 -0.721 36.391 1.00 25.60 97 TYR A C 1
ATOM 712 O O . TYR A 1 97 ? 27.699 -1.721 36.547 1.00 24.70 97 TYR A O 1
ATOM 721 N N . VAL A 1 98 ? 27.136 0.134 35.382 1.00 25.38 98 VAL A N 1
ATOM 722 C CA . VAL A 1 98 ? 28.209 -0.003 34.395 1.00 25.23 98 VAL A CA 1
ATOM 723 C C . VAL A 1 98 ? 28.880 1.359 34.260 1.00 25.77 98 VAL A C 1
ATOM 724 O O . VAL A 1 98 ? 28.193 2.381 34.145 1.00 24.60 98 VAL A O 1
ATOM 728 N N . GLU A 1 99 ? 30.211 1.388 34.273 1.00 26.44 99 GLU A N 1
ATOM 729 C CA . GLU A 1 99 ? 30.918 2.645 34.030 1.00 27.91 99 GLU A CA 1
ATOM 730 C C . GLU A 1 99 ? 32.236 2.371 33.316 1.00 26.57 99 GLU A C 1
ATOM 731 O O . GLU A 1 99 ? 32.963 1.444 33.685 1.00 26.69 99 GLU A O 1
ATOM 737 N N . GLY A 1 100 ? 32.526 3.170 32.291 1.00 25.41 100 GLY A N 1
ATOM 738 C CA . GLY A 1 100 ? 33.824 3.140 31.624 1.00 25.60 100 GLY A CA 1
ATOM 739 C C . GLY A 1 100 ? 33.832 4.032 30.396 1.00 25.48 100 GLY A C 1
ATOM 740 O O . GLY A 1 100 ? 32.924 4.833 30.220 1.00 23.39 100 GLY A O 1
ATOM 741 N N . PRO A 1 101 ? 34.852 3.878 29.521 1.00 26.72 101 PRO A N 1
ATOM 742 C CA . PRO A 1 101 ? 34.879 4.672 28.288 1.00 27.17 101 PRO A CA 1
ATOM 743 C C . PRO A 1 101 ? 33.630 4.354 27.472 1.00 28.23 101 PRO A C 1
ATOM 744 O O . PRO A 1 101 ? 33.217 3.196 27.421 1.00 28.79 101 PRO A O 1
ATOM 748 N N . ASP A 1 102 ? 33.030 5.375 26.870 1.00 27.02 102 ASP A N 1
ATOM 749 C CA . ASP A 1 102 ? 31.928 5.166 25.937 1.00 26.67 102 ASP A CA 1
ATOM 750 C C . ASP A 1 102 ? 32.432 4.527 24.639 1.00 28.30 102 ASP A C 1
ATOM 751 O O . ASP A 1 102 ? 33.566 4.763 24.214 1.00 29.46 102 ASP A O 1
ATOM 756 N N . SER A 1 103 ? 31.584 3.700 24.043 1.00 29.36 103 SER A N 1
ATOM 757 C CA . SER A 1 103 ? 31.846 3.034 22.781 1.00 30.37 103 SER A CA 1
ATOM 758 C C . SER A 1 103 ? 30.512 2.667 22.131 1.00 31.69 103 SER A C 1
ATOM 759 O O . SER A 1 103 ? 29.473 2.636 22.803 1.00 31.22 103 SER A O 1
ATOM 762 N N . GLU A 1 104 ? 30.539 2.408 20.823 1.00 32.22 104 GLU A N 1
ATOM 763 C CA . GLU A 1 104 ? 29.331 2.064 20.063 1.00 33.35 104 GLU A CA 1
ATOM 764 C C . GLU A 1 104 ? 28.621 0.816 20.620 1.00 31.95 104 GLU A C 1
ATOM 765 O O . GLU A 1 104 ? 27.393 0.726 20.569 1.00 33.56 104 GLU A O 1
ATOM 771 N N . GLY A 1 105 ? 29.390 -0.123 21.174 1.00 30.71 105 GLY A N 1
ATOM 772 C CA . GLY A 1 105 ? 28.847 -1.442 21.524 1.00 30.21 105 GLY A CA 1
ATOM 773 C C . GLY A 1 105 ? 28.465 -1.788 22.962 1.00 29.77 105 GLY A C 1
ATOM 774 O O . GLY A 1 105 ? 27.925 -2.868 23.192 1.00 29.97 105 GLY A O 1
ATOM 775 N N . ILE A 1 106 ? 28.747 -0.909 23.927 1.00 29.26 106 ILE A N 1
ATOM 776 C CA . ILE A 1 106 ? 28.509 -1.237 25.350 1.00 29.68 106 ILE A CA 1
ATOM 777 C C . ILE A 1 106 ? 27.057 -1.617 25.643 1.00 28.05 106 ILE A C 1
ATOM 778 O O . ILE A 1 106 ? 26.779 -2.696 26.167 1.00 27.06 106 ILE A O 1
ATOM 783 N N . VAL A 1 107 ? 26.138 -0.720 25.299 1.00 27.94 107 VAL A N 1
ATOM 784 C CA . VAL A 1 107 ? 24.720 -0.936 25.577 1.00 26.00 107 VAL A CA 1
ATOM 785 C C . VAL A 1 107 ? 24.224 -2.253 24.964 1.00 25.65 107 VAL A C 1
ATOM 786 O O . VAL A 1 107 ? 23.616 -3.065 25.662 1.00 26.53 107 VAL A O 1
ATOM 790 N N . GLU A 1 108 ? 24.492 -2.472 23.669 1.00 24.94 108 GLU A N 1
ATOM 791 C CA . GLU A 1 108 ? 24.104 -3.742 23.029 1.00 24.16 108 GLU A CA 1
ATOM 792 C C . GLU A 1 108 ? 24.725 -4.928 23.755 1.00 24.98 108 GLU A C 1
ATOM 793 O O . GLU A 1 108 ? 24.057 -5.947 23.978 1.00 24.37 108 GLU A O 1
ATOM 799 N N . ALA A 1 109 ? 26.003 -4.808 24.116 1.00 25.31 109 ALA A N 1
ATOM 800 C CA . ALA A 1 109 ? 26.705 -5.920 24.772 1.00 26.07 109 ALA A CA 1
ATOM 801 C C . ALA A 1 109 ? 26.118 -6.288 26.143 1.00 26.14 109 ALA A C 1
ATOM 802 O O . ALA A 1 109 ? 25.945 -7.468 26.437 1.00 25.31 109 ALA A O 1
ATOM 804 N N . VAL A 1 110 ? 25.825 -5.277 26.971 1.00 25.91 110 VAL A N 1
ATOM 805 C CA . VAL A 1 110 ? 25.283 -5.514 28.314 1.00 25.69 110 VAL A CA 1
ATOM 806 C C . VAL A 1 110 ? 23.887 -6.093 28.196 1.00 25.53 110 VAL A C 1
ATOM 807 O O . VAL A 1 110 ? 23.583 -7.123 28.802 1.00 24.91 110 VAL A O 1
ATOM 811 N N . THR A 1 111 ? 23.038 -5.433 27.409 1.00 23.98 111 THR A N 1
ATOM 812 C CA . THR A 1 111 ? 21.659 -5.893 27.237 1.00 23.69 111 THR A CA 1
ATOM 813 C C . THR A 1 111 ? 21.550 -7.258 26.527 1.00 23.44 111 THR A C 1
ATOM 814 O O . THR A 1 111 ? 20.614 -8.001 26.752 1.00 22.13 111 THR A O 1
ATOM 818 N N . ALA A 1 112 ? 22.521 -7.608 25.683 1.00 24.44 112 ALA A N 1
ATOM 819 C CA . ALA A 1 112 ? 22.532 -8.955 25.075 1.00 24.96 112 ALA A CA 1
ATOM 820 C C . ALA A 1 112 ? 22.658 -10.050 26.131 1.00 25.56 112 ALA A C 1
ATOM 821 O O . ALA A 1 112 ? 21.965 -11.072 26.071 1.00 24.22 112 ALA A O 1
ATOM 823 N N . VAL A 1 113 ? 23.555 -9.828 27.093 1.00 27.15 113 VAL A N 1
ATOM 824 C CA . VAL A 1 113 ? 23.725 -10.725 28.238 1.00 27.65 113 VAL A CA 1
ATOM 825 C C . VAL A 1 113 ? 22.392 -10.900 28.979 1.00 27.45 113 VAL A C 1
ATOM 826 O O . VAL A 1 113 ? 21.956 -12.020 29.240 1.00 27.09 113 VAL A O 1
ATOM 830 N N . LEU A 1 114 ? 21.739 -9.780 29.275 1.00 26.35 114 LEU A N 1
ATOM 831 C CA . LEU A 1 114 ? 20.501 -9.782 30.049 1.00 25.65 114 LEU A CA 1
ATOM 832 C C . LEU A 1 114 ? 19.376 -10.515 29.301 1.00 25.02 114 LEU A C 1
ATOM 833 O O . LEU A 1 114 ? 18.715 -11.386 29.872 1.00 25.01 114 LEU A O 1
ATOM 838 N N . ALA A 1 115 ? 19.174 -10.158 28.033 1.00 24.42 115 ALA A N 1
ATOM 839 C CA . ALA A 1 115 ? 18.203 -10.826 27.152 1.00 24.64 115 ALA A CA 1
ATOM 840 C C . ALA A 1 115 ? 18.452 -12.337 27.063 1.00 25.99 115 ALA A C 1
ATOM 841 O O . ALA A 1 115 ? 17.525 -13.130 27.235 1.00 24.39 115 ALA A O 1
ATOM 843 N N . LYS A 1 116 ? 19.705 -12.722 26.849 1.00 27.66 116 LYS A N 1
ATOM 844 C CA . LYS A 1 116 ? 20.051 -14.149 26.727 1.00 30.58 116 LYS A CA 1
ATOM 845 C C . LYS A 1 116 ? 19.742 -14.961 27.969 1.00 31.67 116 LYS A C 1
ATOM 846 O O . LYS A 1 116 ? 19.312 -16.111 27.863 1.00 31.41 116 LYS A O 1
ATOM 852 N N . LYS A 1 117 ? 19.955 -14.362 29.143 1.00 31.71 117 LYS A N 1
ATOM 853 C CA . LYS A 1 117 ? 19.693 -15.032 30.427 1.00 31.05 117 LYS A CA 1
ATOM 854 C C . LYS A 1 117 ? 18.254 -14.853 30.921 1.00 30.70 117 LYS A C 1
ATOM 855 O O . LYS A 1 117 ? 17.912 -15.269 32.036 1.00 31.56 117 LYS A O 1
ATOM 861 N N . GLY A 1 118 ? 17.413 -14.242 30.087 1.00 28.83 118 GLY A N 1
ATOM 862 C CA . GLY A 1 118 ? 16.001 -14.029 30.392 1.00 27.53 118 GLY A CA 1
ATOM 863 C C . GLY A 1 118 ? 15.694 -13.010 31.488 1.00 28.42 118 GLY A C 1
ATOM 864 O O . GLY A 1 118 ? 14.621 -13.059 32.116 1.00 28.85 118 GLY A O 1
ATOM 865 N N . ALA A 1 119 ? 16.631 -12.096 31.721 1.00 27.69 119 ALA A N 1
ATOM 866 C CA . ALA A 1 119 ? 16.467 -11.024 32.696 1.00 26.86 119 ALA A CA 1
ATOM 867 C C . ALA A 1 119 ? 15.534 -9.967 32.127 1.00 28.31 119 ALA A C 1
ATOM 868 O O . ALA A 1 119 ? 15.645 -9.606 30.936 1.00 29.44 119 ALA A O 1
ATOM 870 N N . ASN A 1 120 ? 14.597 -9.487 32.943 1.00 26.45 120 ASN A N 1
ATOM 871 C CA . ASN A 1 120 ? 13.780 -8.349 32.541 1.00 26.85 120 ASN A CA 1
ATOM 872 C C . ASN A 1 120 ? 14.336 -7.070 33.145 1.00 25.37 120 ASN A C 1
ATOM 873 O O . ASN A 1 120 ? 14.788 -7.059 34.277 1.00 23.44 120 ASN A O 1
ATOM 878 N N . ILE A 1 121 ? 14.318 -6.006 32.360 1.00 24.00 121 ILE A N 1
ATOM 879 C CA . ILE A 1 121 ? 14.797 -4.718 32.832 1.00 24.55 121 ILE A CA 1
ATOM 880 C C . ILE A 1 121 ? 13.608 -3.939 33.395 1.00 24.08 121 ILE A C 1
ATOM 881 O O . ILE A 1 121 ? 12.601 -3.731 32.703 1.00 24.97 121 ILE A O 1
ATOM 886 N N . VAL A 1 122 ? 13.719 -3.535 34.657 1.00 23.71 122 VAL A N 1
ATOM 887 C CA . VAL A 1 122 ? 12.633 -2.848 35.347 1.00 25.26 122 VAL A CA 1
ATOM 888 C C . VAL A 1 122 ? 12.830 -1.326 35.298 1.00 25.57 122 VAL A C 1
ATOM 889 O O . VAL A 1 122 ? 11.857 -0.572 35.168 1.00 25.01 122 VAL A O 1
ATOM 893 N N . GLU A 1 123 ? 14.089 -0.891 35.408 1.00 24.43 123 GLU A N 1
ATOM 894 C CA . GLU A 1 123 ? 14.438 0.546 35.377 1.00 24.85 123 GLU A CA 1
ATOM 895 C C . GLU A 1 123 ? 15.742 0.642 34.618 1.00 21.55 123 GLU A C 1
ATOM 896 O O . GLU A 1 123 ? 16.569 -0.254 34.725 1.00 18.94 123 GLU A O 1
ATOM 902 N N . LEU A 1 124 ? 15.957 1.735 33.870 1.00 20.43 124 LEU A N 1
ATOM 903 C CA . LEU A 1 124 ? 17.219 1.897 33.159 1.00 19.56 124 LEU A CA 1
ATOM 904 C C . LEU A 1 124 ? 17.468 3.367 32.916 1.00 18.85 124 LEU A C 1
ATOM 905 O O . LEU A 1 124 ? 16.565 4.088 32.509 1.00 19.48 124 LEU A O 1
ATOM 910 N N . GLU A 1 125 ? 18.672 3.814 33.209 1.00 19.91 125 GLU A N 1
ATOM 911 C CA . GLU A 1 125 ? 19.147 5.094 32.675 1.00 22.90 125 GLU A CA 1
ATOM 912 C C . GLU A 1 125 ? 20.595 4.985 32.257 1.00 21.17 125 GLU A C 1
ATOM 913 O O . GLU A 1 125 ? 21.405 4.297 32.914 1.00 20.94 125 GLU A O 1
ATOM 919 N N . THR A 1 126 ? 20.916 5.628 31.141 1.00 19.91 126 THR A N 1
ATOM 920 C CA . THR A 1 126 ? 22.304 5.738 30.716 1.00 19.93 126 THR A CA 1
ATOM 921 C C . THR A 1 126 ? 22.599 7.218 30.453 1.00 19.59 126 THR A C 1
ATOM 922 O O . THR A 1 126 ? 21.686 8.020 30.139 1.00 18.70 126 THR A O 1
ATOM 926 N N . GLU A 1 127 ? 23.865 7.566 30.606 1.00 21.85 127 GLU A N 1
ATOM 927 C CA . GLU A 1 127 ? 24.346 8.915 30.299 1.00 24.56 127 GLU A CA 1
ATOM 928 C C . GLU A 1 127 ? 25.744 8.825 29.753 1.00 22.63 127 GLU A C 1
ATOM 929 O O . GLU A 1 127 ? 26.461 7.846 30.013 1.00 21.73 127 GLU A O 1
ATOM 935 N N . THR A 1 128 ? 26.123 9.840 28.986 1.00 23.14 128 THR A N 1
ATOM 936 C CA . THR A 1 128 ? 27.509 10.013 28.550 1.00 24.27 128 THR A CA 1
ATOM 937 C C . THR A 1 128 ? 27.976 11.404 28.960 1.00 24.98 128 THR A C 1
ATOM 938 O O . THR A 1 128 ? 27.217 12.377 28.874 1.00 24.90 128 THR A O 1
ATOM 942 N N . LEU A 1 129 ? 29.222 11.479 29.424 1.00 24.97 129 LEU A N 1
ATOM 943 C CA . LEU A 1 129 ? 29.792 12.713 29.934 1.00 26.39 129 LEU A CA 1
ATOM 944 C C . LEU A 1 129 ? 31.167 12.895 29.276 1.00 26.43 129 LEU A C 1
ATOM 945 O O . LEU A 1 129 ? 32.128 12.204 29.635 1.00 25.58 129 LEU A O 1
ATOM 950 N N . PRO A 1 130 ? 31.251 13.775 28.271 1.00 29.72 130 PRO A N 1
ATOM 951 C CA . PRO A 1 130 ? 32.558 14.021 27.649 1.00 30.82 130 PRO A CA 1
ATOM 952 C C . PRO A 1 130 ? 33.519 14.608 28.669 1.00 30.96 130 PRO A C 1
ATOM 953 O O . PRO A 1 130 ? 33.110 15.436 29.486 1.00 32.10 130 PRO A O 1
ATOM 957 N N . ALA A 1 131 ? 34.779 14.164 28.632 1.00 31.04 131 ALA A N 1
ATOM 958 C CA . ALA A 1 131 ? 35.848 14.721 29.467 1.00 31.88 131 ALA A CA 1
ATOM 959 C C . ALA A 1 131 ? 36.111 16.191 29.099 1.00 32.80 131 ALA A C 1
ATOM 960 O O . ALA A 1 131 ? 35.690 16.636 28.026 1.00 31.44 131 ALA A O 1
ATOM 962 N N . PRO A 1 132 ? 36.793 16.951 29.992 1.00 34.86 132 PRO A N 1
ATOM 963 C CA . PRO A 1 132 ? 37.204 18.336 29.675 1.00 36.16 132 PRO A CA 1
ATOM 964 C C . PRO A 1 132 ? 38.166 18.409 28.484 1.00 37.14 132 PRO A C 1
ATOM 965 O O . PRO A 1 132 ? 38.289 19.458 27.839 1.00 38.86 132 PRO A O 1
ATOM 969 N N . PHE A 1 133 ? 38.840 17.299 28.201 1.00 35.60 133 PHE A N 1
ATOM 970 C CA . PHE A 1 133 ? 39.825 17.225 27.120 1.00 33.50 133 PHE A CA 1
ATOM 971 C C . PHE A 1 133 ? 39.306 16.320 26.001 1.00 33.99 133 PHE A C 1
ATOM 972 O O . PHE A 1 133 ? 38.356 15.562 26.202 1.00 33.05 133 PHE A O 1
ATOM 980 N N . ALA A 1 134 ? 39.948 16.377 24.841 1.00 33.60 134 ALA A N 1
ATOM 981 C CA . ALA A 1 134 ? 39.533 15.584 23.681 1.00 33.98 134 ALA A CA 1
ATOM 982 C C . ALA A 1 134 ? 39.765 14.073 23.823 1.00 33.52 134 ALA A C 1
ATOM 983 O O . ALA A 1 134 ? 40.697 13.625 24.501 1.00 31.54 134 ALA A O 1
ATOM 985 N N . GLY A 1 135 ? 38.908 13.291 23.169 1.00 33.24 135 GLY A N 1
ATOM 986 C CA . GLY A 1 135 ? 39.173 11.869 22.967 1.00 33.05 135 GLY A CA 1
ATOM 987 C C . GLY A 1 135 ? 38.702 10.937 24.068 1.00 33.15 135 GLY A C 1
ATOM 988 O O . GLY A 1 135 ? 39.098 9.765 24.105 1.00 34.65 135 GLY A O 1
ATOM 989 N N . PHE A 1 136 ? 37.865 11.442 24.973 1.00 31.00 136 PHE A N 1
ATOM 990 C CA . PHE A 1 136 ? 37.311 10.601 26.023 1.00 27.97 136 PHE A CA 1
ATOM 991 C C . PHE A 1 136 ? 35.906 11.030 26.437 1.00 26.64 136 PHE A C 1
ATOM 992 O O . PHE A 1 136 ? 35.644 12.201 26.743 1.00 24.96 136 PHE A O 1
ATOM 1000 N N . THR A 1 137 ? 35.010 10.052 26.427 1.00 25.44 137 THR A N 1
ATOM 1001 C CA . THR A 1 137 ? 33.635 10.258 26.864 1.00 25.55 137 THR A CA 1
ATOM 1002 C C . THR A 1 137 ? 33.321 9.139 27.837 1.00 25.70 137 THR A C 1
ATOM 1003 O O . THR A 1 137 ? 33.545 7.959 27.531 1.00 26.37 137 THR A O 1
ATOM 1007 N N . LEU A 1 138 ? 32.871 9.517 29.031 1.00 24.63 138 LEU A N 1
ATOM 1008 C CA . LEU A 1 138 ? 32.521 8.540 30.058 1.00 24.04 138 LEU A CA 1
ATOM 1009 C C . LEU A 1 138 ? 31.087 8.081 29.825 1.00 24.54 138 LEU A C 1
ATOM 1010 O O . LEU A 1 138 ? 30.228 8.882 29.472 1.00 23.69 138 LEU A O 1
ATOM 1015 N N . PHE A 1 139 ? 30.876 6.778 29.986 1.00 23.17 139 PHE A N 1
ATOM 1016 C CA . PHE A 1 139 ? 29.564 6.164 29.871 1.00 23.30 139 PHE A CA 1
ATOM 1017 C C . PHE A 1 139 ? 29.188 5.666 31.254 1.00 21.96 139 PHE A C 1
ATOM 1018 O O . PHE A 1 139 ? 30.004 5.039 31.925 1.00 21.09 139 PHE A O 1
ATOM 1026 N N . ARG A 1 140 ? 27.956 5.952 31.686 1.00 22.29 140 ARG A N 1
ATOM 1027 C CA . ARG A 1 140 ? 27.440 5.394 32.935 1.00 23.13 140 ARG A CA 1
ATOM 1028 C C . ARG A 1 140 ? 26.073 4.788 32.690 1.00 22.88 140 ARG A C 1
ATOM 1029 O O . ARG A 1 140 ? 25.264 5.374 31.973 1.00 21.97 140 ARG A O 1
ATOM 1045 N N . GLY A 1 142 ? 22.837 2.820 34.906 1.00 23.11 142 GLY A N 1
ATOM 1046 C CA . GLY A 1 142 ? 22.281 2.325 36.160 1.00 23.56 142 GLY A CA 1
ATOM 1047 C C . GLY A 1 142 ? 20.963 1.660 35.838 1.00 24.22 142 GLY A C 1
ATOM 1048 O O . GLY A 1 142 ? 20.135 2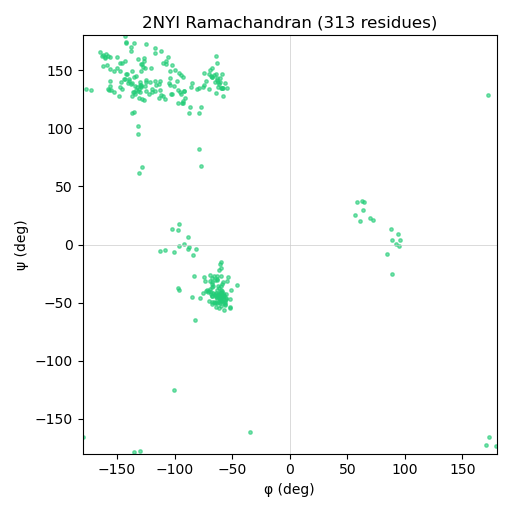.220 35.110 1.00 24.86 142 GLY A O 1
ATOM 1049 N N . SER A 1 143 ? 20.737 0.478 36.393 1.00 22.62 143 SER A N 1
ATOM 1050 C CA . SER A 1 143 ? 19.586 -0.294 35.975 1.00 21.92 143 SER A CA 1
ATOM 1051 C C . SER A 1 143 ? 19.093 -1.168 37.141 1.00 23.38 143 SER A C 1
ATOM 1052 O O . SER A 1 143 ? 19.876 -1.538 38.029 1.00 25.37 143 SER A O 1
ATOM 1055 N N . ARG A 1 144 ? 17.798 -1.461 37.138 1.00 22.52 144 ARG A N 1
ATOM 1056 C CA . ARG A 1 144 ? 17.257 -2.522 37.982 1.00 21.60 144 ARG A CA 1
ATOM 1057 C C . ARG A 1 144 ? 16.759 -3.627 37.064 1.00 22.94 144 ARG A C 1
ATOM 1058 O O . ARG A 1 144 ? 15.968 -3.380 36.134 1.00 22.65 144 ARG A O 1
ATOM 1066 N N . VAL A 1 145 ? 17.240 -4.844 37.311 1.00 23.04 145 VAL A N 1
ATOM 1067 C CA . VAL A 1 145 ? 16.897 -6.003 36.484 1.00 21.65 145 VAL A CA 1
ATOM 1068 C C . VAL A 1 145 ? 16.370 -7.130 37.365 1.00 22.59 145 VAL A C 1
ATOM 1069 O O . VAL A 1 145 ? 16.626 -7.148 38.565 1.00 22.04 145 VAL A O 1
ATOM 1073 N N . ALA A 1 146 ? 15.617 -8.053 36.769 1.00 22.54 146 ALA A N 1
ATOM 1074 C CA . ALA A 1 146 ? 15.030 -9.156 37.516 1.00 20.66 146 ALA A CA 1
ATOM 1075 C C . ALA A 1 146 ? 15.262 -10.462 36.782 1.00 22.42 146 ALA A C 1
ATOM 1076 O O . ALA A 1 146 ? 15.017 -10.567 35.574 1.00 23.37 146 ALA A O 1
ATOM 1078 N N . PHE A 1 147 ? 15.713 -11.460 37.536 1.00 22.32 147 PHE A N 1
ATOM 1079 C CA . PHE A 1 147 ? 15.879 -12.804 37.008 1.00 21.72 147 PHE A CA 1
ATOM 1080 C C . PHE A 1 147 ? 15.934 -13.821 38.140 1.00 22.45 147 PHE A C 1
ATOM 1081 O O . PHE A 1 147 ? 16.168 -13.455 39.308 1.00 22.17 147 PHE A O 1
ATOM 1089 N N . PRO A 1 148 ? 15.696 -15.115 37.812 1.00 22.49 148 PRO A N 1
ATOM 1090 C CA . PRO A 1 148 ? 15.787 -16.156 38.849 1.00 22.38 148 PRO A CA 1
ATOM 1091 C C . PRO A 1 148 ? 17.161 -16.191 39.494 1.00 22.60 148 PRO A C 1
ATOM 1092 O O . PRO A 1 148 ? 18.180 -16.295 38.793 1.00 22.23 148 PRO A O 1
ATOM 1096 N N . PHE A 1 149 ? 17.191 -16.130 40.825 1.00 22.48 149 PHE A N 1
ATOM 1097 C CA . PHE A 1 149 ? 18.453 -16.024 41.553 1.00 22.33 149 PHE A CA 1
ATOM 1098 C C . PHE A 1 149 ? 19.486 -17.125 41.233 1.00 21.99 149 PHE A C 1
ATOM 1099 O O . PHE A 1 149 ? 20.686 -16.863 41.319 1.00 21.72 149 PHE A O 1
ATOM 1107 N N . PRO A 1 150 ? 19.037 -18.362 40.898 1.00 22.78 150 PRO A N 1
ATOM 1108 C CA . PRO A 1 150 ? 20.098 -19.345 40.594 1.00 23.27 150 PRO A CA 1
ATOM 1109 C C . PRO A 1 150 ? 21.014 -18.950 39.423 1.00 22.63 150 PRO A C 1
ATOM 1110 O O . PRO A 1 150 ? 22.110 -19.495 39.306 1.00 21.90 150 PRO A O 1
ATOM 1114 N N . LEU A 1 151 ? 20.557 -18.039 38.566 1.00 23.16 151 LEU A N 1
ATOM 1115 C CA . LEU A 1 151 ? 21.344 -17.587 37.403 1.00 23.45 151 LEU A CA 1
ATOM 1116 C C . LEU A 1 151 ? 22.386 -16.512 37.736 1.00 24.18 151 LEU A C 1
ATOM 1117 O O . LEU A 1 151 ? 23.139 -16.099 36.846 1.00 23.81 151 LEU A O 1
ATOM 1122 N N . TYR A 1 152 ? 22.429 -16.051 38.987 1.00 24.10 152 TYR A N 1
ATOM 1123 C CA . TYR A 1 152 ? 23.282 -14.904 39.365 1.00 23.86 152 TYR A CA 1
ATOM 1124 C C . TYR A 1 152 ? 24.724 -15.107 38.905 1.00 25.49 152 TYR A C 1
ATOM 1125 O O . TYR A 1 152 ? 25.271 -14.263 38.199 1.00 26.20 152 TYR A O 1
ATOM 1134 N N . GLN A 1 153 ? 25.327 -16.238 39.285 1.00 26.31 153 GLN A N 1
ATOM 1135 C CA . GLN A 1 153 ? 26.747 -16.445 38.984 1.00 26.71 153 GLN A CA 1
ATOM 1136 C C . GLN A 1 153 ? 27.022 -16.458 37.481 1.00 26.19 153 GLN A C 1
ATOM 1137 O O . GLN A 1 153 ? 27.979 -15.821 37.019 1.00 27.99 153 GLN A O 1
ATOM 1143 N N . GLU A 1 154 ? 26.175 -17.127 36.702 1.00 25.12 154 GLU A N 1
ATOM 1144 C CA . GLU A 1 154 ? 26.409 -17.136 35.251 1.00 26.36 154 GLU A CA 1
ATOM 1145 C C . GLU A 1 154 ? 26.178 -15.784 34.576 1.00 26.29 154 GLU A C 1
ATOM 1146 O O . GLU A 1 154 ? 26.825 -15.473 33.566 1.00 26.12 154 GLU A O 1
ATOM 1152 N N . VAL A 1 155 ? 25.248 -14.995 35.118 1.00 26.42 155 VAL A N 1
ATOM 1153 C CA . VAL A 1 155 ? 25.066 -13.599 34.680 1.00 24.89 155 VAL A CA 1
ATOM 1154 C C . VAL A 1 155 ? 26.344 -12.802 34.942 1.00 25.04 155 VAL A C 1
ATOM 1155 O O . VAL A 1 155 ? 26.862 -12.131 34.020 1.00 25.61 155 VAL A O 1
ATOM 1159 N N . VAL A 1 156 ? 26.861 -12.919 36.169 1.00 24.84 156 VAL A N 1
ATOM 1160 C CA . VAL A 1 156 ? 28.095 -12.242 36.610 1.00 25.76 156 VAL A CA 1
ATOM 1161 C C . VAL A 1 156 ? 29.269 -12.631 35.719 1.00 25.75 156 VAL A C 1
ATOM 1162 O O . VAL A 1 156 ? 30.055 -11.765 35.297 1.00 25.43 156 VAL A O 1
ATOM 1166 N N . THR A 1 157 ? 29.371 -13.927 35.421 1.00 27.52 157 THR A N 1
ATOM 1167 C CA . THR A 1 157 ? 30.439 -14.437 34.563 1.00 27.61 157 THR A CA 1
ATOM 1168 C C . THR A 1 157 ? 30.330 -13.858 33.141 1.00 28.48 157 THR A C 1
ATOM 1169 O O . THR A 1 157 ? 31.339 -13.441 32.551 1.00 28.50 157 THR A O 1
ATOM 1173 N N . ALA A 1 158 ? 29.116 -13.824 32.597 1.00 28.07 158 ALA A N 1
ATOM 1174 C CA . ALA A 1 158 ? 28.861 -13.195 31.287 1.00 28.60 158 ALA A CA 1
ATOM 1175 C C . ALA A 1 158 ? 29.152 -11.695 31.289 1.00 28.07 158 ALA A C 1
ATOM 1176 O O . ALA A 1 158 ? 29.705 -11.167 30.308 1.00 29.39 158 ALA A O 1
ATOM 1178 N N . LEU A 1 159 ? 28.813 -11.009 32.380 1.00 27.16 159 LEU A N 1
ATOM 1179 C CA . LEU A 1 159 ? 29.078 -9.564 32.481 1.00 27.57 159 LEU A CA 1
ATOM 1180 C C . LEU A 1 159 ? 30.588 -9.281 32.597 1.00 28.66 159 LEU A C 1
ATOM 1181 O O . LEU A 1 159 ? 31.058 -8.215 32.196 1.00 29.18 159 LEU A O 1
ATOM 1186 N N . SER A 1 160 ? 31.337 -10.249 33.119 1.00 28.79 160 SER A N 1
ATOM 1187 C CA . SER A 1 160 ? 32.797 -10.133 33.207 1.00 29.69 160 SER A CA 1
ATOM 1188 C C . SER A 1 160 ? 33.466 -10.148 31.822 1.00 28.96 160 SER A C 1
ATOM 1189 O O . SER A 1 160 ? 34.435 -9.417 31.600 1.00 29.64 160 SER A O 1
ATOM 1192 N N . ARG A 1 161 ? 32.939 -10.946 30.890 1.00 28.28 161 ARG A N 1
ATOM 1193 C CA . ARG A 1 161 ? 33.383 -10.911 29.489 1.00 30.48 161 ARG A CA 1
ATOM 1194 C C . ARG A 1 161 ? 33.187 -9.522 28.887 1.00 29.34 161 ARG A C 1
ATOM 1195 O O . ARG A 1 161 ? 34.064 -9.001 28.182 1.00 28.40 161 ARG A O 1
ATOM 1203 N N . VAL A 1 162 ? 32.024 -8.929 29.155 1.00 28.55 162 VAL A N 1
ATOM 1204 C CA . VAL A 1 162 ? 31.732 -7.571 28.692 1.00 27.85 162 VAL A CA 1
ATOM 1205 C C . VAL A 1 162 ? 32.752 -6.587 29.260 1.00 27.00 162 VAL A C 1
ATOM 1206 O O . VAL A 1 162 ? 33.274 -5.747 28.531 1.00 27.16 162 VAL A O 1
ATOM 1210 N N . GLU A 1 163 ? 33.032 -6.703 30.558 1.00 27.45 163 GLU A N 1
ATOM 1211 C CA . GLU A 1 163 ? 34.036 -5.873 31.219 1.00 28.16 163 GLU A CA 1
ATOM 1212 C C . GLU A 1 163 ? 35.366 -5.915 30.467 1.00 29.46 163 GLU A C 1
ATOM 1213 O O . GLU A 1 163 ? 35.987 -4.875 30.226 1.00 29.71 163 GLU A O 1
ATOM 1219 N N . GLU A 1 164 ? 35.782 -7.130 30.107 1.00 30.48 164 GLU A N 1
ATOM 1220 C CA . GLU A 1 164 ? 37.062 -7.362 29.436 1.00 30.96 164 GLU A CA 1
ATOM 1221 C C . GLU A 1 164 ? 37.061 -6.836 28.015 1.00 31.35 164 GLU A C 1
ATOM 1222 O O . GLU A 1 164 ? 37.992 -6.124 27.614 1.00 32.97 164 GLU A O 1
ATOM 1228 N N . GLU A 1 165 ? 36.020 -7.171 27.256 1.00 30.73 165 GLU A N 1
ATOM 1229 C CA . GLU A 1 165 ? 35.935 -6.774 25.853 1.00 32.42 165 GLU A CA 1
ATOM 1230 C C . GLU A 1 165 ? 35.786 -5.269 25.659 1.00 31.21 165 GLU A C 1
ATOM 1231 O O . GLU A 1 165 ? 36.330 -4.703 24.703 1.00 30.94 165 GLU A O 1
ATOM 1237 N N . PHE A 1 166 ? 35.058 -4.623 26.571 1.00 30.02 166 PHE A N 1
ATOM 1238 C CA . PHE A 1 166 ? 34.722 -3.207 26.428 1.00 28.47 166 PHE A CA 1
ATOM 1239 C C . PHE A 1 166 ? 35.455 -2.260 27.381 1.00 28.39 166 PHE A C 1
ATOM 1240 O O . PHE A 1 166 ? 35.304 -1.046 27.263 1.00 29.07 166 PHE A O 1
ATOM 1248 N N . GLY A 1 167 ? 36.243 -2.813 28.305 1.00 28.19 167 GLY A N 1
ATOM 1249 C CA . GLY A 1 167 ? 36.993 -2.015 29.284 1.00 28.60 167 GLY A CA 1
ATOM 1250 C C . GLY A 1 167 ? 36.121 -1.238 30.264 1.00 28.81 167 GLY A C 1
ATOM 1251 O O . GLY A 1 167 ? 36.455 -0.108 30.639 1.00 29.07 167 GLY A O 1
ATOM 1252 N N . VAL A 1 168 ? 34.999 -1.841 30.665 1.00 27.21 168 VAL A N 1
ATOM 1253 C CA . VAL A 1 168 ? 34.078 -1.238 31.646 1.00 26.68 168 VAL A CA 1
ATOM 1254 C C . VAL A 1 168 ? 34.123 -1.930 33.020 1.00 26.14 168 VAL A C 1
ATOM 1255 O O . VAL A 1 168 ? 34.589 -3.074 33.137 1.00 26.50 168 VAL A O 1
ATOM 1259 N N . ASP A 1 169 ? 33.697 -1.219 34.066 1.00 26.23 169 ASP A N 1
ATOM 1260 C CA . ASP A 1 169 ? 33.482 -1.844 35.374 1.00 25.02 169 ASP A CA 1
ATOM 1261 C C . ASP A 1 169 ? 31.992 -2.044 35.554 1.00 25.14 169 ASP A C 1
ATOM 1262 O O . ASP A 1 169 ? 31.214 -1.099 35.374 1.00 24.60 169 ASP A O 1
ATOM 1267 N N . ILE A 1 170 ? 31.618 -3.267 35.921 1.00 25.38 170 ILE A N 1
ATOM 1268 C CA . ILE A 1 170 ? 30.209 -3.649 36.096 1.00 25.06 170 ILE A CA 1
ATOM 1269 C C . ILE A 1 170 ? 29.981 -4.216 37.504 1.00 26.85 170 ILE A C 1
ATOM 1270 O O . ILE A 1 170 ? 30.743 -5.068 37.977 1.00 27.60 170 ILE A O 1
ATOM 1275 N N . ASP A 1 171 ? 28.938 -3.737 38.176 1.00 26.39 171 ASP A N 1
ATOM 1276 C CA . ASP A 1 171 ? 28.566 -4.255 39.483 1.00 27.19 171 ASP A CA 1
ATOM 1277 C C . ASP A 1 171 ? 27.144 -4.756 39.379 1.00 26.69 171 ASP A C 1
ATOM 1278 O O . ASP A 1 171 ? 26.315 -4.130 38.726 1.00 26.59 171 ASP A O 1
ATOM 1283 N N . LEU A 1 172 ? 26.878 -5.887 40.011 1.00 25.67 172 LEU A N 1
ATOM 1284 C CA . LEU A 1 172 ? 25.535 -6.456 40.053 1.00 26.04 172 LEU A CA 1
ATOM 1285 C C . LEU A 1 172 ? 25.253 -6.899 41.491 1.00 26.46 172 LEU A C 1
ATOM 1286 O O . LEU A 1 172 ? 25.935 -7.800 42.028 1.00 26.90 172 LEU A O 1
ATOM 1291 N N . GLU A 1 173 ? 24.293 -6.231 42.129 1.00 25.99 173 GLU A N 1
ATOM 1292 C CA . GLU A 1 173 ? 24.037 -6.439 43.558 1.00 27.69 173 GLU A CA 1
ATOM 1293 C C . GLU A 1 173 ? 22.556 -6.738 43.782 1.00 25.82 173 GLU A C 1
ATOM 1294 O O . GLU A 1 173 ? 21.694 -5.963 43.363 1.00 23.73 173 GLU A O 1
ATOM 1300 N N . GLU A 1 174 ? 22.266 -7.858 44.443 1.00 25.26 174 GLU A N 1
ATOM 1301 C CA . GLU A 1 174 ? 20.885 -8.222 44.738 1.00 23.13 174 GLU A CA 1
ATOM 1302 C C . GLU A 1 174 ? 20.195 -7.192 45.630 1.00 23.54 174 GLU A C 1
ATOM 1303 O O . GLU A 1 174 ? 20.797 -6.673 46.570 1.00 24.35 174 GLU A O 1
ATOM 1309 N N . VAL A 1 175 ? 18.943 -6.877 45.311 1.00 23.60 175 VAL A N 1
ATOM 1310 C CA . VAL A 1 175 ? 18.131 -5.996 46.147 1.00 27.97 175 VAL A CA 1
ATOM 1311 C C . VAL A 1 175 ? 17.598 -6.834 47.297 1.00 31.28 175 VAL A C 1
ATOM 1312 O O . VAL A 1 175 ? 17.105 -7.939 47.069 1.00 31.73 175 VAL A O 1
ATOM 1316 N N . VAL A 1 176 ? 17.690 -6.308 48.516 1.00 35.98 176 VAL A N 1
ATOM 1317 C CA . VAL A 1 176 ? 17.188 -7.032 49.701 1.00 40.31 176 VAL A CA 1
ATOM 1318 C C . VAL A 1 176 ? 16.015 -6.309 50.371 1.00 42.23 176 VAL A C 1
ATOM 1319 O O . VAL A 1 176 ? 15.980 -5.075 50.421 1.00 43.97 176 VAL A O 1
ATOM 1323 N N . GLU B 1 2 ? 30.070 16.007 11.622 1.00 46.43 2 GLU B N 1
ATOM 1324 C CA . GLU B 1 2 ? 28.691 15.972 11.042 1.00 45.54 2 GLU B CA 1
ATOM 1325 C C . GLU B 1 2 ? 27.766 14.905 11.665 1.00 43.12 2 GLU B C 1
ATOM 1326 O O . GLU B 1 2 ? 26.876 14.385 10.998 1.00 42.57 2 GLU B O 1
ATOM 1332 N N . THR B 1 3 ? 27.988 14.590 12.941 1.00 40.65 3 THR B N 1
ATOM 1333 C CA . THR B 1 3 ? 27.023 13.821 13.738 1.00 38.02 3 THR B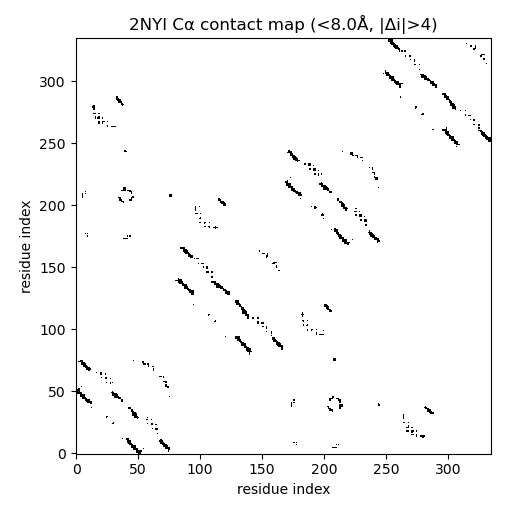 CA 1
ATOM 1334 C C . THR B 1 3 ? 26.052 14.751 14.500 1.00 34.07 3 THR B C 1
ATOM 1335 O O . THR B 1 3 ? 26.470 15.711 15.147 1.00 33.15 3 THR B O 1
ATOM 1339 N N . GLN B 1 4 ? 24.760 14.447 14.407 1.00 29.07 4 GLN B N 1
ATOM 1340 C CA . GLN B 1 4 ? 23.683 15.287 14.944 1.00 25.05 4 GLN B CA 1
ATOM 1341 C C . GLN B 1 4 ? 22.970 14.469 16.019 1.00 21.46 4 GLN B C 1
ATOM 1342 O O . GLN B 1 4 ? 23.118 13.251 16.054 1.00 19.87 4 GLN B O 1
ATOM 1348 N N . SER B 1 5 ? 22.166 15.112 16.858 1.00 19.67 5 SER B N 1
ATOM 1349 C CA . SER B 1 5 ? 21.444 14.373 17.920 1.00 18.77 5 SER B CA 1
ATOM 1350 C C . SER B 1 5 ? 19.968 14.200 17.559 1.00 17.69 5 SER B C 1
ATOM 1351 O O . SER B 1 5 ? 19.356 15.114 16.996 1.00 16.74 5 SER B O 1
ATOM 1354 N N . PHE B 1 6 ? 19.410 13.044 17.918 1.00 14.66 6 PHE B N 1
ATOM 1355 C CA . PHE B 1 6 ? 18.004 12.744 17.661 1.00 15.23 6 PHE B CA 1
ATOM 1356 C C . PHE B 1 6 ? 17.368 12.250 18.945 1.00 15.57 6 PHE B C 1
ATOM 1357 O O . PHE B 1 6 ? 17.995 11.493 19.692 1.00 18.15 6 PHE B O 1
ATOM 1365 N N . VAL B 1 7 ? 16.136 12.678 19.200 1.00 14.40 7 VAL B N 1
ATOM 1366 C CA . VAL B 1 7 ? 15.412 12.153 20.352 1.00 13.95 7 VAL B CA 1
ATOM 1367 C C . VAL B 1 7 ? 14.403 11.138 19.829 1.00 14.44 7 VAL B C 1
ATOM 1368 O O . VAL B 1 7 ? 13.662 11.397 18.861 1.00 15.64 7 VAL B O 1
ATOM 1372 N N . VAL B 1 8 ? 14.427 9.959 20.447 1.00 14.86 8 VAL B N 1
ATOM 1373 C CA . VAL B 1 8 ? 13.638 8.817 19.995 1.00 14.49 8 VAL B CA 1
ATOM 1374 C C . VAL B 1 8 ? 12.774 8.377 21.175 1.00 15.01 8 VAL B C 1
ATOM 1375 O O . VAL B 1 8 ? 13.267 8.241 22.279 1.00 16.09 8 VAL B O 1
ATOM 1379 N N A SER B 1 9 ? 11.489 8.177 20.910 0.60 16.60 9 SER B N 1
ATOM 1380 N N B SER B 1 9 ? 11.481 8.207 20.926 0.40 16.10 9 SER B N 1
ATOM 1381 C CA A SER B 1 9 ? 10.545 7.699 21.900 0.60 17.00 9 SER B CA 1
ATOM 1382 C CA B SER B 1 9 ? 10.586 7.642 21.919 0.40 16.35 9 SER B CA 1
ATOM 1383 C C A SER B 1 9 ? 9.989 6.337 21.457 0.60 16.27 9 SER B C 1
ATOM 1384 C C B SER B 1 9 ? 10.043 6.308 21.445 0.40 15.96 9 SER B C 1
ATOM 1385 O O A SER B 1 9 ? 9.613 6.163 20.298 0.60 17.21 9 SER B O 1
ATOM 1386 O O B SER B 1 9 ? 9.728 6.125 20.268 0.40 16.65 9 SER B O 1
ATOM 1391 N N . VAL B 1 10 ? 9.951 5.372 22.377 1.00 15.28 10 VAL B N 1
ATOM 1392 C CA . VAL B 1 10 ? 9.443 4.035 22.088 1.00 15.88 10 VAL B CA 1
ATOM 1393 C C . VAL B 1 10 ? 8.388 3.719 23.140 1.00 15.62 10 VAL B C 1
ATOM 1394 O O . VAL B 1 10 ? 8.631 3.906 24.332 1.00 17.40 10 VAL B O 1
ATOM 1398 N N . ALA B 1 11 ? 7.227 3.228 22.713 1.00 16.05 11 ALA B N 1
ATOM 1399 C CA . ALA B 1 11 ? 6.224 2.774 23.686 1.00 16.44 11 ALA B CA 1
ATOM 1400 C C . ALA B 1 11 ? 5.532 1.499 23.218 1.00 16.35 11 ALA B C 1
ATOM 1401 O O . ALA B 1 11 ? 5.197 1.351 22.043 1.00 17.70 11 ALA B O 1
ATOM 1403 N N . GLY B 1 12 ? 5.298 0.574 24.136 1.00 18.54 12 GLY B N 1
ATOM 1404 C CA . GLY B 1 12 ? 4.599 -0.666 23.749 1.00 18.31 12 GLY B CA 1
ATOM 1405 C C . GLY B 1 12 ? 4.428 -1.579 24.937 1.00 19.01 12 GLY B C 1
ATOM 1406 O O . GLY B 1 12 ? 4.592 -1.151 26.065 1.00 18.96 12 GLY B O 1
ATOM 1407 N N . SER B 1 13 ? 4.079 -2.837 24.676 1.00 21.10 13 SER B N 1
ATOM 1408 C CA . SER B 1 13 ? 3.925 -3.821 25.742 1.00 21.44 13 SER B CA 1
ATOM 1409 C C . SER B 1 13 ? 5.296 -4.312 26.178 1.00 20.98 13 SER B C 1
ATOM 1410 O O . SER B 1 13 ? 6.157 -4.654 25.337 1.00 20.22 13 SER B O 1
ATOM 1413 N N . ASP B 1 14 ? 5.479 -4.379 27.489 1.00 20.76 14 ASP B N 1
ATOM 1414 C CA . ASP B 1 14 ? 6.735 -4.810 28.078 1.00 21.53 14 ASP B CA 1
ATOM 1415 C C . ASP B 1 14 ? 6.985 -6.294 27.804 1.00 22.03 14 ASP B C 1
ATOM 1416 O O . ASP B 1 14 ? 6.051 -7.102 27.787 1.00 22.46 14 ASP B O 1
ATOM 1421 N N . ARG B 1 15 ? 8.252 -6.631 27.597 1.00 22.17 15 ARG B N 1
ATOM 1422 C CA . ARG B 1 15 ? 8.675 -8.024 27.406 1.00 22.11 15 ARG B CA 1
ATOM 1423 C C . ARG B 1 15 ? 10.176 -8.048 27.570 1.00 22.07 15 ARG B C 1
ATOM 1424 O O . ARG B 1 15 ? 10.822 -7.005 27.548 1.00 22.31 15 ARG B O 1
ATOM 1432 N N . VAL B 1 16 ? 10.740 -9.242 27.723 1.00 19.64 16 VAL B N 1
ATOM 1433 C CA . VAL B 1 16 ? 12.176 -9.377 27.738 1.00 19.37 16 VAL B CA 1
ATOM 1434 C C . VAL B 1 16 ? 12.726 -8.938 26.367 1.00 16.99 16 VAL B C 1
ATOM 1435 O O . VAL B 1 16 ? 12.128 -9.203 25.314 1.00 17.36 16 VAL B O 1
ATOM 1439 N N . GLY B 1 17 ? 13.862 -8.258 26.394 1.00 16.70 17 GLY B N 1
ATOM 1440 C CA . GLY B 1 17 ? 14.624 -8.059 25.172 1.00 16.48 17 GLY B CA 1
ATOM 1441 C C . GLY B 1 17 ? 14.390 -6.779 24.405 1.00 16.85 17 GLY B C 1
ATOM 1442 O O . GLY B 1 17 ? 15.023 -6.572 23.385 1.00 15.24 17 GLY B O 1
ATOM 1443 N N . ILE B 1 18 ? 13.493 -5.919 24.867 1.00 15.64 18 ILE B N 1
ATOM 1444 C CA . ILE B 1 18 ? 13.186 -4.693 24.091 1.00 18.10 18 ILE B CA 1
ATOM 1445 C C . ILE B 1 18 ? 14.407 -3.774 23.962 1.00 17.16 18 ILE B C 1
ATOM 1446 O O . ILE B 1 18 ? 14.743 -3.318 22.858 1.00 16.89 18 ILE B O 1
ATOM 1451 N N . VAL B 1 19 ? 15.054 -3.474 25.091 1.00 15.72 19 VAL B N 1
ATOM 1452 C CA . VAL B 1 19 ? 16.234 -2.594 25.064 1.00 16.62 19 VAL B CA 1
ATOM 1453 C C . VAL B 1 19 ? 17.317 -3.228 24.207 1.00 16.30 19 VAL B C 1
ATOM 1454 O O . VAL B 1 19 ? 17.972 -2.526 23.442 1.00 15.34 19 VAL B O 1
ATOM 1458 N N . HIS B 1 20 ? 17.517 -4.547 24.341 1.00 15.30 20 HIS B N 1
ATOM 1459 C CA . HIS B 1 20 ? 18.476 -5.209 23.458 1.00 15.08 20 HIS B CA 1
ATOM 1460 C C . HIS B 1 20 ? 18.127 -5.078 21.955 1.00 15.65 20 HIS B C 1
ATOM 1461 O O . HIS B 1 20 ? 18.998 -4.739 21.126 1.00 16.02 20 HIS B O 1
ATOM 1468 N N . ASP B 1 21 ? 16.875 -5.366 21.592 1.00 15.63 21 ASP B N 1
ATOM 1469 C CA . ASP B 1 21 ? 16.447 -5.287 20.182 1.00 15.00 21 ASP B CA 1
ATOM 1470 C C . ASP B 1 21 ? 16.658 -3.871 19.631 1.00 16.05 21 ASP B C 1
ATOM 1471 O O . ASP B 1 21 ? 17.151 -3.693 18.521 1.00 15.54 21 ASP B O 1
ATOM 1476 N N . PHE B 1 22 ? 16.286 -2.878 20.430 1.00 15.63 22 PHE B N 1
ATOM 1477 C CA . PHE B 1 22 ? 16.506 -1.453 20.118 1.00 15.11 22 PHE B CA 1
ATOM 1478 C C . PHE B 1 22 ? 17.998 -1.136 19.898 1.00 13.84 22 PHE B C 1
ATOM 1479 O O . PHE B 1 22 ? 18.392 -0.565 18.868 1.00 15.78 22 PHE B O 1
ATOM 1487 N N A SER B 1 23 ? 18.832 -1.524 20.852 0.50 15.22 23 SER B N 1
ATOM 1488 N N B SER B 1 23 ? 18.813 -1.538 20.867 0.50 14.95 23 SER B N 1
ATOM 1489 C CA A SER B 1 23 ? 20.253 -1.148 20.818 0.50 16.28 23 SER B CA 1
ATOM 1490 C CA B SER B 1 23 ? 20.247 -1.226 20.888 0.50 15.87 23 SER B CA 1
ATOM 1491 C C A SER B 1 23 ? 21.035 -1.866 19.714 0.5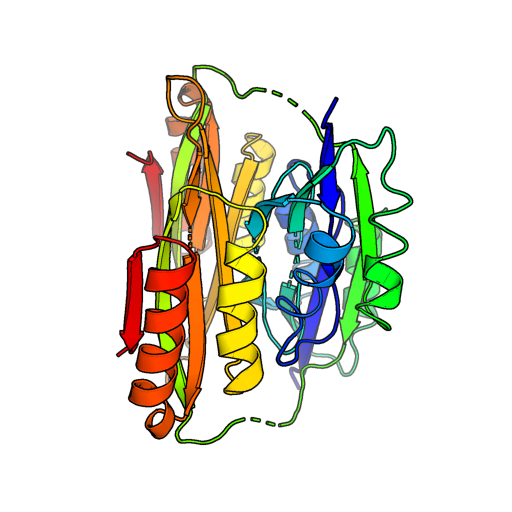0 16.19 23 SER B C 1
ATOM 1492 C C B SER B 1 23 ? 20.986 -1.855 19.709 0.50 15.91 23 SER B C 1
ATOM 1493 O O A SER B 1 23 ? 21.952 -1.290 19.119 0.50 16.28 23 SER B O 1
ATOM 1494 O O B SER B 1 23 ? 21.810 -1.206 19.051 0.50 15.97 23 SER B O 1
ATOM 1499 N N . TRP B 1 24 ? 20.665 -3.114 19.432 1.00 16.98 24 TRP B N 1
ATOM 1500 C CA . TRP B 1 24 ? 21.243 -3.823 18.283 1.00 16.25 24 TRP B CA 1
ATOM 1501 C C . TRP B 1 24 ? 20.892 -3.078 16.987 1.00 16.40 24 TRP B C 1
ATOM 1502 O O . TRP B 1 24 ? 21.754 -2.860 16.143 1.00 16.96 24 TRP B O 1
ATOM 1513 N N . ALA B 1 25 ? 19.627 -2.696 16.827 1.00 16.15 25 ALA B N 1
ATOM 1514 C CA . ALA B 1 25 ? 19.209 -1.960 15.633 1.00 16.47 25 ALA B CA 1
ATOM 1515 C C . ALA B 1 25 ? 20.025 -0.677 15.414 1.00 17.50 25 ALA B C 1
ATOM 1516 O O . ALA B 1 25 ? 20.495 -0.429 14.301 1.00 17.58 25 ALA B O 1
ATOM 1518 N N . LEU B 1 26 ? 20.225 0.103 16.476 1.00 17.16 26 LEU B N 1
ATOM 1519 C CA . LEU B 1 26 ? 21.048 1.313 16.435 1.00 17.52 26 LEU B CA 1
ATOM 1520 C C . LEU B 1 26 ? 22.507 1.008 16.101 1.00 18.20 26 LEU B C 1
ATOM 1521 O O . LEU B 1 26 ? 23.114 1.661 15.257 1.00 18.87 26 LEU B O 1
ATOM 1526 N N . LYS B 1 27 ? 23.072 0.006 16.755 1.00 17.77 27 LYS B N 1
ATOM 1527 C CA . LYS B 1 27 ? 24.467 -0.355 16.497 1.00 17.85 27 LYS B CA 1
ATOM 1528 C C . LYS B 1 27 ? 24.661 -0.728 15.021 1.00 19.17 27 LYS B C 1
ATOM 1529 O O . LYS B 1 27 ? 25.654 -0.327 14.391 1.00 19.42 27 LYS B O 1
ATOM 1535 N N . ASN B 1 28 ? 23.690 -1.448 14.462 1.00 17.49 28 ASN B N 1
ATOM 1536 C CA . ASN B 1 28 ? 23.725 -1.876 13.073 1.00 18.42 28 ASN B CA 1
ATOM 1537 C C . ASN B 1 28 ? 23.712 -0.717 12.060 1.00 19.69 28 ASN B C 1
ATOM 1538 O O . ASN B 1 28 ? 24.229 -0.852 10.938 1.00 19.91 28 ASN B O 1
ATOM 1543 N N . ILE B 1 29 ? 23.135 0.414 12.446 1.00 17.71 29 ILE B N 1
ATOM 1544 C CA . ILE B 1 29 ? 23.162 1.580 11.546 1.00 18.89 29 ILE B CA 1
ATOM 1545 C C . ILE B 1 29 ? 24.211 2.618 11.978 1.00 19.91 29 ILE B C 1
ATOM 1546 O O . ILE B 1 29 ? 24.189 3.752 11.487 1.00 20.95 29 ILE B O 1
ATOM 1551 N N . SER B 1 30 ? 25.105 2.214 12.884 1.00 19.54 30 SER B N 1
ATOM 1552 C CA . SER B 1 30 ? 26.201 3.054 13.402 1.00 21.19 30 SER B CA 1
ATOM 1553 C C . SER B 1 30 ? 25.724 4.284 14.172 1.00 20.95 30 SER B C 1
ATOM 1554 O O . SER B 1 30 ? 26.406 5.324 14.204 1.00 21.12 30 SER B O 1
ATOM 1557 N N . ALA B 1 31 ? 24.562 4.157 14.799 1.00 19.42 31 ALA B N 1
ATOM 1558 C CA . ALA B 1 31 ? 24.006 5.203 15.649 1.00 21.52 31 ALA B CA 1
ATOM 1559 C C . ALA B 1 31 ? 24.463 4.923 17.080 1.00 24.61 31 ALA B C 1
ATOM 1560 O O . ALA B 1 31 ? 24.591 3.758 17.474 1.00 26.63 31 ALA B O 1
ATOM 1562 N N . ASN B 1 32 ? 24.743 5.972 17.845 1.00 22.37 32 ASN B N 1
ATOM 1563 C CA . ASN B 1 32 ? 25.231 5.785 19.210 1.00 22.77 32 ASN B CA 1
ATOM 1564 C C . ASN B 1 32 ? 24.217 6.292 20.245 1.00 21.01 32 ASN B C 1
ATOM 1565 O O . ASN B 1 32 ? 23.619 7.330 20.051 1.00 23.36 32 ASN B O 1
ATOM 1570 N N . VAL B 1 33 ? 24.022 5.548 21.329 1.00 19.86 33 VAL B N 1
ATOM 1571 C CA . VAL B 1 33 ? 23.156 6.015 22.416 1.00 18.75 33 VAL B CA 1
ATOM 1572 C C . VAL B 1 33 ? 23.917 7.061 23.243 1.00 18.74 33 VAL B C 1
ATOM 1573 O O . VAL B 1 33 ? 24.976 6.761 23.807 1.00 20.88 33 VAL B O 1
ATOM 1577 N N . GLU B 1 34 ? 23.412 8.289 23.286 1.00 16.82 34 GLU B N 1
ATOM 1578 C CA . GLU B 1 34 ? 24.015 9.327 24.137 1.00 17.96 34 GLU B CA 1
ATOM 1579 C C . GLU B 1 34 ? 23.492 9.247 25.571 1.00 16.65 34 GLU B C 1
ATOM 1580 O O . GLU B 1 34 ? 24.250 9.345 26.532 1.00 18.05 34 GLU B O 1
ATOM 1586 N N . SER B 1 35 ? 22.184 9.092 25.708 1.00 15.43 35 SER B N 1
ATOM 1587 C CA . SER B 1 35 ? 21.556 8.929 27.024 1.00 14.13 35 SER B CA 1
ATOM 1588 C C . SER B 1 35 ? 20.199 8.279 26.839 1.00 13.04 35 SER B C 1
ATOM 1589 O O . SER B 1 35 ? 19.671 8.225 25.717 1.00 13.60 35 SER B O 1
ATOM 1592 N N . SER B 1 36 ? 19.643 7.758 27.934 1.00 12.45 36 SER B N 1
ATOM 1593 C CA . SER B 1 36 ? 18.345 7.112 27.865 1.00 14.69 36 SER B CA 1
ATOM 1594 C C . SER B 1 36 ? 17.694 7.071 29.224 1.00 14.99 36 SER B C 1
ATOM 1595 O O . SER B 1 36 ? 18.366 7.039 30.265 1.00 15.04 36 SER B O 1
ATOM 1598 N N . ARG B 1 37 ? 16.370 7.016 29.193 1.00 15.13 37 ARG B N 1
ATOM 1599 C CA . ARG B 1 37 ? 15.574 6.897 30.402 1.00 16.52 37 ARG B CA 1
ATOM 1600 C C . ARG B 1 37 ? 14.408 5.988 30.060 1.00 17.65 37 ARG B C 1
ATOM 1601 O O . ARG B 1 37 ? 13.773 6.141 29.011 1.00 16.03 37 ARG B O 1
ATOM 1617 N N . ALA B 1 39 ? 10.683 3.917 31.436 1.00 26.74 39 ALA B N 1
ATOM 1618 C CA . ALA B 1 39 ? 9.625 3.735 32.435 1.00 27.53 39 ALA B CA 1
ATOM 1619 C C . ALA B 1 39 ? 8.997 2.355 32.123 1.00 25.68 39 ALA B C 1
ATOM 1620 O O . ALA B 1 39 ? 8.811 1.988 30.961 1.00 23.82 39 ALA B O 1
ATOM 1622 N N A CYS B 1 40 ? 8.682 1.617 33.174 0.60 25.73 40 CYS B N 1
ATOM 1623 N N B CYS B 1 40 ? 8.698 1.569 33.158 0.40 25.46 40 CYS B N 1
ATOM 1624 C CA A CYS B 1 40 ? 8.137 0.298 33.008 0.60 23.23 40 CYS B CA 1
ATOM 1625 C CA B CYS B 1 40 ? 8.159 0.219 32.954 0.40 23.42 40 CYS B CA 1
ATOM 1626 C C A CYS B 1 40 ? 7.168 0.101 34.139 0.60 20.14 40 CYS B C 1
ATOM 1627 C C B CYS B 1 40 ? 7.220 -0.121 34.104 0.40 20.79 40 CYS B C 1
ATOM 1628 O O A CYS B 1 40 ? 7.533 0.311 35.302 0.60 16.84 40 CYS B O 1
ATOM 1629 O O B CYS B 1 40 ? 7.664 -0.248 35.244 0.40 19.55 40 CYS B O 1
ATOM 1634 N N . LEU B 1 41 ? 5.926 -0.255 33.804 1.00 18.65 41 LEU B N 1
ATOM 1635 C CA . LEU B 1 41 ? 4.891 -0.369 34.851 1.00 17.69 41 LEU B CA 1
ATOM 1636 C C . LEU B 1 41 ? 3.641 -1.007 34.305 1.00 17.94 41 LEU B C 1
ATOM 1637 O O . LEU B 1 41 ? 3.231 -0.706 33.186 1.00 15.87 41 LEU B O 1
ATOM 1642 N N . GLY B 1 42 ? 3.055 -1.913 35.090 1.00 17.10 42 GLY B N 1
ATOM 1643 C CA . GLY B 1 42 ? 1.757 -2.515 34.769 1.00 18.38 42 GLY B CA 1
ATOM 1644 C C . GLY B 1 42 ? 1.705 -3.296 33.478 1.00 19.58 42 GLY B C 1
ATOM 1645 O O . GLY B 1 42 ? 0.610 -3.531 32.947 1.00 20.72 42 GLY B O 1
ATOM 1646 N N . GLY B 1 43 ? 2.883 -3.710 32.983 1.00 18.94 43 GLY B N 1
ATOM 1647 C CA . GLY B 1 43 ? 3.024 -4.401 31.698 1.00 18.64 43 GLY B CA 1
ATOM 1648 C C . GLY B 1 43 ? 3.211 -3.510 30.465 1.00 19.72 43 GLY B C 1
ATOM 1649 O O . GLY B 1 43 ? 3.227 -4.020 29.339 1.00 19.59 43 GLY B O 1
ATOM 1650 N N . ASP B 1 44 ? 3.313 -2.189 30.668 1.00 18.57 44 ASP B N 1
ATOM 1651 C CA . ASP B 1 44 ? 3.637 -1.232 29.598 1.00 16.67 44 ASP B CA 1
ATOM 1652 C C . ASP B 1 44 ? 5.106 -0.827 29.719 1.00 17.53 44 ASP B C 1
ATOM 1653 O O . ASP B 1 44 ? 5.683 -0.870 30.815 1.00 16.89 44 ASP B O 1
ATOM 1658 N N . PHE B 1 4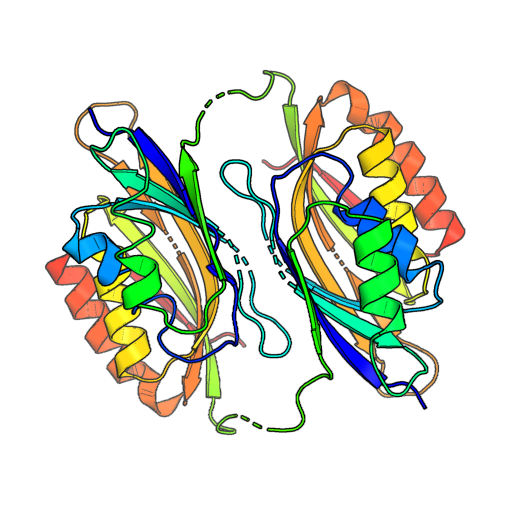5 ? 5.677 -0.419 28.592 1.00 16.21 45 PHE B N 1
ATOM 1659 C CA . PHE B 1 45 ? 7.100 -0.064 28.463 1.00 15.75 45 PHE B CA 1
ATOM 1660 C C . PHE B 1 45 ? 7.145 1.306 27.796 1.00 15.61 45 PHE B C 1
ATOM 1661 O O . PHE B 1 45 ? 6.386 1.572 26.838 1.00 15.68 45 PHE B O 1
ATOM 1669 N N . ALA B 1 46 ? 8.014 2.183 28.300 1.00 14.43 46 ALA B N 1
ATOM 1670 C CA . ALA B 1 46 ? 8.276 3.457 27.618 1.00 15.94 46 ALA B CA 1
ATOM 1671 C C . ALA B 1 46 ? 9.758 3.765 27.766 1.00 15.22 46 ALA B C 1
ATOM 1672 O O . ALA B 1 46 ? 10.364 3.496 28.822 1.00 16.33 46 ALA B O 1
ATOM 1682 N N . ILE B 1 48 ? 12.861 6.803 26.361 1.00 12.36 48 ILE B N 1
ATOM 1683 C CA . ILE B 1 48 ? 13.259 7.946 25.535 1.00 12.40 48 ILE B CA 1
ATOM 1684 C C . ILE B 1 48 ? 14.782 7.831 25.409 1.00 14.42 48 ILE B C 1
ATOM 1685 O O . ILE B 1 48 ? 15.467 7.543 26.386 1.00 15.40 48 ILE B O 1
ATOM 1690 N N . VAL B 1 49 ? 15.294 8.049 24.206 1.00 13.30 49 VAL B N 1
ATOM 1691 C CA . VAL B 1 49 ? 16.734 7.905 24.003 1.00 14.72 49 VAL B CA 1
ATOM 1692 C C . VAL B 1 49 ? 17.212 9.057 23.135 1.00 14.31 49 VAL B C 1
ATOM 1693 O O . VAL B 1 49 ? 16.535 9.412 22.164 1.00 15.96 49 VAL B O 1
ATOM 1697 N N . LEU B 1 50 ? 18.363 9.614 23.492 1.00 13.36 50 LEU B N 1
ATOM 1698 C CA . LEU B 1 50 ? 19.085 10.588 22.655 1.00 14.70 50 LEU B CA 1
ATOM 1699 C C . LEU B 1 50 ? 20.138 9.810 21.895 1.00 15.29 50 LEU B C 1
ATOM 1700 O O . LEU B 1 50 ? 21.019 9.144 22.502 1.00 15.12 50 LEU B O 1
ATOM 1705 N N . VAL B 1 51 ? 20.052 9.900 20.572 1.00 15.54 51 VAL B N 1
ATOM 1706 C CA . VAL B 1 51 ? 20.866 9.086 19.668 1.00 17.44 51 VAL B CA 1
ATOM 1707 C C . VAL B 1 51 ? 21.718 10.014 18.800 1.00 18.62 51 VAL B C 1
ATOM 1708 O O . VAL B 1 51 ? 21.201 11.012 18.292 1.00 17.13 51 VAL B O 1
ATOM 1712 N N . SER B 1 52 ? 23.016 9.698 18.655 1.00 18.28 52 SER B N 1
ATOM 1713 C CA . SER B 1 52 ? 23.920 10.408 17.735 1.00 20.10 52 SER B CA 1
ATOM 1714 C C . SER B 1 52 ? 24.042 9.656 16.426 1.00 19.72 52 SER B C 1
ATOM 1715 O O . SER B 1 52 ? 24.222 8.428 16.413 1.00 19.38 52 SER B O 1
ATOM 1718 N N . LEU B 1 53 ? 23.923 10.386 15.322 1.00 18.69 53 LEU B N 1
ATOM 1719 C CA . LEU B 1 53 ? 24.032 9.790 13.995 1.00 20.72 53 LEU B CA 1
ATOM 1720 C C . LEU B 1 53 ? 24.438 10.870 13.001 1.00 22.09 53 LEU B C 1
ATOM 1721 O O . LEU B 1 53 ? 23.970 12.010 13.086 1.00 20.03 53 LEU B O 1
ATOM 1726 N N . ASN B 1 54 ? 25.315 10.502 12.072 1.00 24.41 54 ASN B N 1
ATOM 1727 C CA . ASN B 1 54 ? 25.672 11.397 10.971 1.00 27.79 54 ASN B CA 1
ATOM 1728 C C . ASN B 1 54 ? 24.564 11.324 9.944 1.00 29.34 54 ASN B C 1
ATOM 1729 O O . ASN B 1 54 ? 24.643 10.575 8.971 1.00 29.59 54 ASN B O 1
ATOM 1734 N N . ALA B 1 55 ? 23.501 12.081 10.206 1.00 30.01 55 ALA B N 1
ATOM 1735 C CA . ALA B 1 55 ? 22.354 12.152 9.301 1.00 29.96 55 ALA B CA 1
ATOM 1736 C C . ALA B 1 55 ? 21.710 13.497 9.499 1.00 29.08 55 ALA B C 1
ATOM 1737 O O . ALA B 1 55 ? 21.749 14.049 10.593 1.00 28.21 55 ALA B O 1
ATOM 1739 N N . LYS B 1 56 ? 21.108 14.029 8.447 1.00 29.32 56 LYS B N 1
ATOM 1740 C CA . LYS B 1 56 ? 20.396 15.300 8.584 1.00 30.06 56 LYS B CA 1
ATOM 1741 C C . LYS B 1 56 ? 18.978 15.103 9.128 1.00 29.56 56 LYS B C 1
ATOM 1742 O O . LYS B 1 56 ? 18.413 15.993 9.780 1.00 29.66 56 LYS B O 1
ATOM 1748 N N . ASP B 1 57 ? 18.407 13.927 8.872 1.00 28.84 57 ASP B N 1
ATOM 1749 C CA . ASP B 1 57 ? 17.105 13.578 9.425 1.00 27.63 57 ASP B CA 1
ATOM 1750 C C . ASP B 1 57 ? 17.075 12.140 9.983 1.00 28.12 57 ASP B C 1
ATOM 1751 O O . ASP B 1 57 ? 18.032 11.376 9.833 1.00 28.66 57 ASP B O 1
ATOM 1756 N N . GLY B 1 58 ? 15.976 11.782 10.632 1.00 28.59 58 GLY B N 1
ATOM 1757 C CA . GLY B 1 58 ? 15.926 10.516 11.353 1.00 26.56 58 GLY B CA 1
ATOM 1758 C C . GLY B 1 58 ? 15.307 9.360 10.592 1.00 25.21 58 GLY B C 1
ATOM 1759 O O . GLY B 1 58 ? 14.938 8.363 11.212 1.00 25.37 58 GLY B O 1
ATOM 1760 N N . LYS B 1 59 ? 15.206 9.473 9.264 1.00 22.30 59 LYS B N 1
ATOM 1761 C CA . LYS B 1 59 ? 14.500 8.459 8.454 1.00 20.59 59 LYS B CA 1
ATOM 1762 C C . LYS B 1 59 ? 15.111 7.080 8.644 1.00 18.19 59 LYS B C 1
ATOM 1763 O O . LYS B 1 59 ? 14.371 6.102 8.762 1.00 18.70 59 LYS B O 1
ATOM 1769 N N . LEU B 1 60 ? 16.443 6.998 8.676 1.00 17.42 60 LEU B N 1
ATOM 1770 C CA . LEU B 1 60 ? 17.124 5.705 8.841 1.00 17.51 60 LEU B CA 1
ATOM 1771 C C . LEU B 1 60 ? 16.875 5.131 10.242 1.00 17.39 60 LEU B C 1
ATOM 1772 O O . LEU B 1 60 ? 16.592 3.952 10.386 1.00 17.58 60 LEU B O 1
ATOM 1777 N N . ILE B 1 61 ? 16.987 5.981 11.260 1.00 16.99 61 ILE B N 1
ATOM 1778 C CA . ILE B 1 61 ? 16.673 5.584 12.643 1.00 17.87 61 ILE B CA 1
ATOM 1779 C C . ILE B 1 61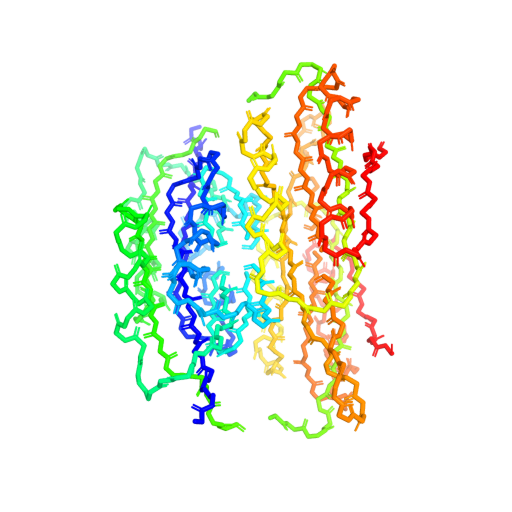 ? 15.245 5.045 12.735 1.00 17.68 61 ILE B C 1
ATOM 1780 O O . ILE B 1 61 ? 15.033 3.931 13.214 1.00 18.49 61 ILE B O 1
ATOM 1785 N N . GLN B 1 62 ? 14.291 5.821 12.233 1.00 16.38 62 GLN B N 1
ATOM 1786 C CA . GLN B 1 62 ? 12.876 5.450 12.316 1.00 16.92 62 GLN B CA 1
ATOM 1787 C C . GLN B 1 62 ? 12.610 4.102 11.639 1.00 18.43 62 GLN B C 1
ATOM 1788 O O . GLN B 1 62 ? 11.971 3.218 12.231 1.00 18.72 62 GLN B O 1
ATOM 1794 N N . SER B 1 63 ? 13.109 3.941 10.413 1.00 17.28 63 SER B N 1
ATOM 1795 C CA A SER B 1 63 ? 12.909 2.702 9.656 0.50 18.17 63 SER B CA 1
ATOM 1796 C CA B SER B 1 63 ? 12.893 2.705 9.657 0.50 18.43 63 SER B CA 1
ATOM 1797 C C . SER B 1 63 ? 13.533 1.489 10.334 1.00 18.20 63 SER B C 1
ATOM 1798 O O . SER B 1 63 ? 12.908 0.413 10.396 1.00 19.77 63 SER B O 1
ATOM 1803 N N . ALA B 1 64 ? 14.755 1.656 10.845 1.00 18.36 64 ALA B N 1
ATOM 1804 C CA . ALA B 1 64 ? 15.512 0.567 11.479 1.00 18.99 64 ALA B CA 1
ATOM 1805 C C . ALA B 1 64 ? 14.758 0.121 12.712 1.00 19.05 64 ALA B C 1
ATOM 1806 O O . ALA B 1 64 ? 14.628 -1.078 12.965 1.00 19.48 64 ALA B O 1
ATOM 1808 N N . LEU B 1 65 ? 14.239 1.099 13.461 1.00 17.10 65 LEU B N 1
ATOM 1809 C CA . LEU B 1 65 ? 13.513 0.789 14.705 1.00 16.93 65 LEU B CA 1
ATOM 1810 C C . LEU B 1 65 ? 12.142 0.160 14.467 1.00 19.08 65 LEU B C 1
ATOM 1811 O O . LEU B 1 65 ? 11.735 -0.767 15.193 1.00 19.56 65 LEU B O 1
ATOM 1816 N N . GLU B 1 66 ? 11.434 0.636 13.454 1.00 19.30 66 GLU B N 1
ATOM 1817 C CA . GLU B 1 66 ? 10.155 0.041 13.106 1.00 21.55 66 GLU B CA 1
ATOM 1818 C C . GLU B 1 66 ? 10.331 -1.439 12.739 1.00 22.63 66 GLU B C 1
ATOM 1819 O O . GLU B 1 66 ? 9.536 -2.290 13.155 1.00 22.31 66 GLU B O 1
ATOM 1825 N N . SER B 1 67 ? 11.416 -1.743 12.030 1.00 21.62 67 SER B N 1
ATOM 1826 C CA . SER B 1 67 ? 11.743 -3.121 11.671 1.00 22.21 67 SER B CA 1
ATOM 1827 C C . SER B 1 67 ? 12.174 -3.994 12.874 1.00 22.27 67 SER B C 1
ATOM 1828 O O . SER B 1 67 ? 11.832 -5.187 12.939 1.00 22.98 67 SER B O 1
ATOM 1831 N N . ALA B 1 68 ? 12.926 -3.406 13.804 1.00 19.49 68 ALA B N 1
ATOM 1832 C CA . ALA B 1 68 ? 13.420 -4.093 14.977 1.00 20.48 68 ALA B CA 1
ATOM 1833 C C . ALA B 1 68 ? 12.303 -4.329 15.999 1.00 18.98 68 ALA B C 1
ATOM 1834 O O . ALA B 1 68 ? 12.334 -5.324 16.724 1.00 17.03 68 ALA B O 1
ATOM 1836 N N . LEU B 1 69 ? 11.330 -3.412 16.035 1.00 17.42 69 LEU B N 1
ATOM 1837 C CA . LEU B 1 69 ? 10.322 -3.398 17.103 1.00 17.42 69 LEU B CA 1
ATOM 1838 C C . LEU B 1 69 ? 8.912 -3.364 16.551 1.00 18.89 69 LEU B C 1
ATOM 1839 O O . LEU B 1 69 ? 8.184 -2.381 16.748 1.00 19.50 69 LEU B O 1
ATOM 1844 N N . PRO B 1 70 ? 8.497 -4.450 15.876 1.00 19.39 70 PRO B N 1
ATOM 1845 C CA . PRO B 1 70 ? 7.133 -4.449 15.337 1.00 22.31 70 PRO B CA 1
ATOM 1846 C C . PRO B 1 70 ? 6.118 -4.308 16.477 1.00 21.04 70 PRO B C 1
ATOM 1847 O O . PRO B 1 70 ? 6.345 -4.799 17.575 1.00 22.50 70 PRO B O 1
ATOM 1851 N N . GLY B 1 71 ? 5.037 -3.588 16.234 1.00 21.80 71 GLY B N 1
ATOM 1852 C CA . GLY B 1 71 ? 4.037 -3.379 17.281 1.00 22.83 71 GLY B CA 1
ATOM 1853 C C . GLY B 1 71 ? 4.302 -2.228 18.246 1.00 24.00 71 GLY B C 1
ATOM 1854 O O . GLY B 1 71 ? 3.445 -1.902 19.084 1.00 25.11 71 GLY B O 1
ATOM 1855 N N . PHE B 1 72 ? 5.482 -1.612 18.166 1.00 19.98 72 PHE B N 1
ATOM 1856 C CA . PHE B 1 72 ? 5.794 -0.517 19.085 1.00 17.99 72 PHE B CA 1
ATOM 1857 C C . PHE B 1 72 ? 5.514 0.828 18.444 1.00 18.37 72 PHE B C 1
ATOM 1858 O O . PHE B 1 72 ? 5.662 0.982 17.240 1.00 18.76 72 PHE B O 1
ATOM 1866 N N . GLN B 1 73 ? 5.106 1.794 19.263 1.00 18.64 73 GLN B N 1
ATOM 1867 C CA . GLN B 1 73 ? 4.906 3.162 18.812 1.00 18.26 73 GLN B CA 1
ATOM 1868 C C . GLN B 1 73 ? 6.244 3.877 18.922 1.00 18.63 73 GLN B C 1
ATOM 1869 O O . GLN B 1 73 ? 6.792 4.005 20.018 1.00 19.62 73 GLN B O 1
ATOM 1875 N N . ILE B 1 74 ? 6.762 4.337 17.787 1.00 16.85 74 ILE B N 1
ATOM 1876 C CA . ILE B 1 74 ? 8.113 4.904 17.743 1.00 17.17 74 ILE B CA 1
ATOM 1877 C C . ILE B 1 74 ? 8.080 6.263 17.056 1.00 17.61 74 ILE B C 1
ATOM 1878 O O . ILE B 1 74 ? 7.426 6.423 16.013 1.00 18.32 74 ILE B O 1
ATOM 1883 N N . SER B 1 75 ? 8.772 7.232 17.635 1.00 18.07 75 SER B N 1
ATOM 1884 C CA . SER B 1 75 ? 8.951 8.543 16.978 1.00 18.31 75 SER B CA 1
ATOM 1885 C C . SER B 1 75 ? 10.408 8.978 17.069 1.00 17.59 75 SER B C 1
ATOM 1886 O O . SER B 1 75 ? 11.087 8.697 18.063 1.00 17.33 75 SER B O 1
ATOM 1889 N N . THR B 1 76 ? 10.873 9.650 16.015 1.00 16.17 76 THR B N 1
ATOM 1890 C CA . THR B 1 76 ? 12.248 10.142 15.925 1.00 15.89 76 THR B CA 1
ATOM 1891 C C . THR B 1 76 ? 12.213 11.568 15.401 1.00 16.68 76 THR B C 1
ATOM 1892 O O . THR B 1 76 ? 11.543 11.842 14.401 1.00 17.16 76 THR B O 1
ATOM 1896 N N . ARG B 1 77 ? 12.929 12.467 16.067 1.00 15.90 77 ARG B N 1
ATOM 1897 C CA . ARG B 1 77 ? 13.179 13.803 15.504 1.00 17.50 77 ARG B CA 1
ATOM 1898 C C . ARG B 1 77 ? 14.498 14.419 15.943 1.00 17.90 77 ARG B C 1
ATOM 1899 O O . ARG B 1 77 ? 15.081 14.036 16.943 1.00 15.57 77 ARG B O 1
ATOM 1907 N N . ARG B 1 78 ? 14.951 15.413 15.180 1.00 17.86 78 ARG B N 1
ATOM 1908 C CA . ARG B 1 78 ? 16.128 16.160 15.543 1.00 18.49 78 ARG B CA 1
ATOM 1909 C C . ARG B 1 78 ? 15.961 16.768 16.945 1.00 19.51 78 ARG B C 1
ATOM 1910 O O . ARG B 1 78 ? 14.885 17.259 17.293 1.00 21.18 78 ARG B O 1
ATOM 1918 N N . ALA B 1 79 ? 17.023 16.729 17.736 1.00 18.94 79 ALA B N 1
ATOM 1919 C CA . ALA B 1 79 ? 17.029 17.339 19.069 1.00 21.51 79 ALA B CA 1
ATOM 1920 C C . ALA B 1 79 ? 18.053 18.451 19.115 1.00 25.39 79 ALA B C 1
ATOM 1921 O O . ALA B 1 79 ? 18.893 18.554 18.217 1.00 24.37 79 ALA B O 1
ATOM 1923 N N . SER B 1 80 ? 18.022 19.250 20.182 1.00 30.94 80 SER B N 1
ATOM 1924 C CA . SER B 1 80 ? 19.072 20.254 20.422 1.00 34.94 80 SER B CA 1
ATOM 1925 C C . SER B 1 80 ? 20.052 19.728 21.459 1.00 37.02 80 SER B C 1
ATOM 1926 O O . SER B 1 80 ? 20.694 18.690 21.247 1.00 38.00 80 SER B O 1
ATOM 1929 N N . HIS B 1 86 ? 20.543 24.659 26.927 1.00 36.21 86 HIS B N 1
ATOM 1930 C CA . HIS B 1 86 ? 20.741 25.704 27.938 1.00 35.91 86 HIS B CA 1
ATOM 1931 C C . HIS B 1 86 ? 19.704 25.664 29.069 1.00 35.39 86 HIS B C 1
ATOM 1932 O O . HIS B 1 86 ? 18.484 25.612 28.820 1.00 36.19 86 HIS B O 1
ATOM 1939 N N . VAL B 1 87 ? 20.201 25.669 30.304 1.00 34.67 87 VAL B N 1
ATOM 1940 C CA . VAL B 1 87 ? 19.418 26.173 31.446 1.00 34.60 87 VAL B CA 1
ATOM 1941 C C . VAL B 1 87 ? 20.165 27.344 32.100 1.00 32.08 87 VAL B C 1
ATOM 1942 O O . VAL B 1 87 ? 21.397 27.423 32.052 1.00 31.83 87 VAL B O 1
ATOM 1946 N N . SER B 1 88 ? 19.410 28.244 32.714 1.00 30.81 88 SER B N 1
ATOM 1947 C CA . SER B 1 88 ? 19.983 29.453 33.311 1.00 28.71 88 SER B CA 1
ATOM 1948 C C . SER B 1 88 ? 21.051 29.185 34.399 1.00 24.84 88 SER B C 1
ATOM 1949 O O . SER B 1 88 ? 20.969 28.191 35.135 1.00 22.90 88 SER B O 1
ATOM 1952 N N . PRO B 1 89 ? 22.068 30.065 34.509 1.00 23.06 89 PRO B N 1
ATOM 1953 C CA . PRO B 1 89 ? 22.957 29.995 35.660 1.00 23.32 89 PRO B CA 1
ATOM 1954 C C . PRO B 1 89 ? 22.242 29.836 36.996 1.00 23.36 89 PRO B C 1
ATOM 1955 O O . PRO B 1 89 ? 22.756 29.139 37.878 1.00 24.48 89 PRO B O 1
ATOM 1959 N N . ASP B 1 90 ? 21.068 30.444 37.162 1.00 21.50 90 ASP B N 1
ATOM 1960 C CA . ASP B 1 90 ? 20.431 30.338 38.462 1.00 22.68 90 ASP B CA 1
ATOM 1961 C C . ASP B 1 90 ? 19.460 29.160 38.600 1.00 21.83 90 ASP B C 1
ATOM 1962 O O . ASP B 1 90 ? 18.937 28.934 39.671 1.00 22.87 90 ASP B O 1
ATOM 1967 N N . THR B 1 91 ? 19.297 28.360 37.550 1.00 21.98 91 THR B N 1
ATOM 1968 C CA . THR B 1 91 ? 18.529 27.106 37.691 1.00 20.98 91 THR B CA 1
ATOM 1969 C C . THR B 1 91 ? 19.205 26.169 38.680 1.00 21.00 91 THR B C 1
ATOM 1970 O O . THR B 1 91 ? 20.423 25.992 38.640 1.00 21.62 91 THR B O 1
ATOM 1974 N N . ARG B 1 92 ? 18.415 25.563 39.566 1.00 19.00 92 ARG B N 1
ATOM 1975 C CA . ARG B 1 92 ? 18.940 24.498 40.414 1.00 18.65 92 ARG B CA 1
ATOM 1976 C C . ARG B 1 92 ? 17.990 23.333 40.285 1.00 19.03 92 ARG B C 1
ATOM 1977 O O . ARG B 1 92 ? 16.818 23.504 39.931 1.00 18.99 92 ARG B O 1
ATOM 1985 N N . GLU B 1 93 ? 18.494 22.137 40.538 1.00 19.78 93 GLU B N 1
ATOM 1986 C CA . GLU B 1 93 ? 17.601 20.997 40.649 1.00 19.23 93 GLU B CA 1
ATOM 1987 C C . GLU B 1 93 ? 17.341 20.695 42.112 1.00 19.59 93 GLU B C 1
ATOM 1988 O O . GLU B 1 93 ? 18.208 20.918 42.981 1.00 19.77 93 GLU B O 1
ATOM 1994 N N . TYR B 1 94 ? 16.152 20.154 42.376 1.00 18.43 94 TYR B N 1
ATOM 1995 C CA . TYR B 1 94 ? 15.712 19.862 43.725 1.00 18.14 94 TYR B CA 1
ATOM 1996 C C . TYR B 1 94 ? 15.088 18.480 43.770 1.00 18.51 94 TYR B C 1
ATOM 1997 O O . TYR B 1 94 ? 14.391 18.092 42.834 1.00 19.25 94 TYR B O 1
ATOM 2006 N N . GLU B 1 95 ? 15.305 17.775 44.875 1.00 17.79 95 GLU B N 1
ATOM 2007 C CA . GLU B 1 95 ? 14.591 16.529 45.142 1.00 19.69 95 GLU B CA 1
ATOM 2008 C C . GLU B 1 95 ? 13.340 16.889 45.921 1.00 20.13 95 GLU B C 1
ATOM 2009 O O . GLU B 1 95 ? 13.402 17.590 46.939 1.00 20.83 95 GLU B O 1
ATOM 2015 N N . LEU B 1 96 ? 12.207 16.438 45.403 1.00 18.65 96 LEU B N 1
ATOM 2016 C CA . LEU B 1 96 ? 10.931 16.662 46.015 1.00 20.81 96 LEU B CA 1
ATOM 2017 C C . LEU B 1 96 ? 10.406 15.309 46.507 1.00 21.48 96 LEU B C 1
ATOM 2018 O O . LEU B 1 96 ? 10.407 14.307 45.755 1.00 22.22 96 LEU B O 1
ATOM 2023 N N . TYR B 1 97 ? 10.014 15.257 47.773 1.00 19.90 97 TYR B N 1
ATOM 2024 C CA . TYR B 1 97 ? 9.467 14.030 48.350 1.00 21.65 97 TYR B CA 1
ATOM 2025 C C . TYR B 1 97 ? 8.170 14.361 49.061 1.00 20.73 97 TYR B C 1
ATOM 2026 O O . TYR B 1 97 ? 8.068 15.394 49.707 1.00 21.41 97 TYR B O 1
ATOM 2035 N N . VAL B 1 98 ? 7.175 13.501 48.876 1.00 21.25 98 VAL B N 1
ATOM 2036 C CA . VAL B 1 98 ? 5.844 13.677 49.454 1.00 19.72 98 VAL B CA 1
ATOM 2037 C C . VAL B 1 98 ? 5.424 12.344 50.047 1.00 20.17 98 VAL B C 1
ATOM 2038 O O . VAL B 1 98 ? 5.493 11.320 49.365 1.00 18.99 98 VAL B O 1
ATOM 2042 N N . GLU B 1 99 ? 4.973 12.352 51.305 1.00 20.14 99 GLU B N 1
ATOM 2043 C CA . GLU B 1 99 ? 4.490 11.141 51.950 1.00 22.01 99 GLU B CA 1
ATOM 2044 C C . GLU B 1 99 ? 3.340 11.456 52.905 1.00 22.91 99 GLU B C 1
ATOM 2045 O O . GLU B 1 99 ? 3.416 12.408 53.688 1.00 22.23 99 GLU B O 1
ATOM 2051 N N . GLY B 1 100 ? 2.282 10.652 52.830 1.00 23.09 100 GLY B N 1
ATOM 2052 C CA . GLY B 1 100 ? 1.193 10.745 53.805 1.00 21.86 100 GLY B CA 1
ATOM 2053 C C . GLY B 1 100 ? 0.021 9.890 53.375 1.00 21.32 100 GLY B C 1
ATOM 2054 O O . GLY B 1 100 ? 0.114 9.135 52.403 1.00 19.60 100 GLY B O 1
ATOM 2055 N N . PRO B 1 101 ? -1.103 10.007 54.089 1.00 22.05 101 PRO B N 1
ATOM 2056 C CA . PRO B 1 101 ? -2.301 9.233 53.764 1.00 22.56 101 PRO B CA 1
ATOM 2057 C C . PRO B 1 101 ? -2.741 9.525 52.324 1.00 22.99 101 PRO B C 1
ATOM 2058 O O . PRO B 1 101 ? -2.742 10.688 51.914 1.00 23.72 101 PRO B O 1
ATOM 2062 N N . ASP B 1 102 ? -3.073 8.487 51.553 1.00 21.85 102 ASP B N 1
ATOM 2063 C CA . ASP B 1 102 ? -3.487 8.690 50.172 1.00 22.00 102 ASP B CA 1
ATOM 2064 C C . ASP B 1 102 ? -4.849 9.401 50.123 1.00 23.21 102 ASP B C 1
ATOM 2065 O O . ASP B 1 102 ? -5.699 9.186 50.983 1.00 24.59 102 ASP B O 1
ATOM 2070 N N . SER B 1 103 ? -5.022 10.249 49.119 1.00 25.32 103 SER B N 1
ATOM 2071 C CA . SER B 1 103 ? -6.314 10.849 48.791 1.00 27.88 103 SER B CA 1
ATOM 2072 C C . SER B 1 103 ? -6.270 11.292 47.340 1.00 29.61 103 SER B C 1
ATOM 2073 O O . SER B 1 103 ? -5.193 11.436 46.752 1.00 28.51 103 SER B O 1
ATOM 2076 N N . GLU B 1 104 ? -7.447 11.511 46.769 1.00 30.19 104 GLU B N 1
ATOM 2077 C CA . GLU B 1 104 ? -7.604 11.697 45.339 1.00 32.48 104 GLU B CA 1
ATOM 2078 C C . GLU B 1 104 ? -6.890 12.936 44.792 1.00 30.72 104 GLU B C 1
ATOM 2079 O O . GLU B 1 104 ? -6.461 12.938 43.635 1.00 32.40 104 GLU B O 1
ATOM 2085 N N . GLY B 1 105 ? -6.746 13.974 45.612 1.00 27.63 105 GLY B N 1
ATOM 2086 C CA . GLY B 1 105 ? -6.244 15.264 45.087 1.00 26.24 105 GLY B CA 1
ATOM 2087 C C . GLY B 1 105 ? -4.758 15.586 45.223 1.00 25.37 105 GLY B C 1
ATOM 2088 O O . GLY B 1 105 ? -4.312 16.641 44.759 1.00 25.90 105 GLY B O 1
ATOM 2089 N N . ILE B 1 106 ? -3.983 14.692 45.831 1.00 23.72 106 ILE B N 1
ATOM 2090 C CA . ILE B 1 106 ? -2.588 15.053 46.210 1.00 22.49 106 ILE B CA 1
ATOM 2091 C C . ILE B 1 106 ? -1.709 15.426 45.010 1.00 21.56 106 ILE B C 1
ATOM 2092 O O . ILE B 1 106 ? -1.097 16.492 44.995 1.00 23.14 106 ILE B O 1
ATOM 2097 N N . VAL B 1 107 ? -1.631 14.535 44.022 1.00 22.78 107 VAL B N 1
ATOM 2098 C CA . VAL B 1 107 ? -0.779 14.755 42.840 1.00 20.30 107 VAL B CA 1
ATOM 2099 C C . VAL B 1 107 ? -1.171 16.040 42.092 1.00 20.32 107 VAL B C 1
ATOM 2100 O O . VAL B 1 107 ? -0.304 16.878 41.771 1.00 22.35 107 VAL B O 1
ATOM 2104 N N . GLU B 1 108 ? -2.469 16.223 41.846 1.00 19.97 108 GLU B N 1
ATOM 2105 C CA . GLU B 1 108 ? -2.944 17.482 41.224 1.00 19.43 108 GLU B CA 1
ATOM 2106 C C . GLU B 1 108 ? -2.517 18.732 41.999 1.00 18.26 108 GLU B C 1
ATOM 2107 O O . GLU B 1 108 ? -2.124 19.731 41.379 1.00 18.20 108 GLU B O 1
ATOM 2113 N N . ALA B 1 109 ? -2.609 18.677 43.328 1.00 19.97 109 ALA B N 1
ATOM 2114 C CA . ALA B 1 109 ? -2.285 19.834 44.169 1.00 20.81 109 ALA B CA 1
ATOM 2115 C C . ALA B 1 109 ? -0.781 20.179 44.116 1.00 20.66 109 ALA B C 1
ATOM 2116 O O . ALA B 1 109 ? -0.403 21.348 43.983 1.00 21.58 109 ALA B O 1
ATOM 2118 N N . VAL B 1 110 ? 0.063 19.151 44.198 1.00 20.38 110 VAL B N 1
ATOM 2119 C CA . VAL B 1 110 ? 1.514 19.330 44.193 1.00 19.95 110 VAL B CA 1
ATOM 2120 C C . VAL B 1 110 ? 1.965 19.841 42.832 1.00 20.34 110 VAL B C 1
ATOM 2121 O O . VAL B 1 110 ? 2.700 20.840 42.738 1.00 20.57 110 VAL B O 1
ATOM 2125 N N . THR B 1 111 ? 1.497 19.167 41.778 1.00 21.28 111 THR B N 1
ATOM 2126 C CA . THR B 1 111 ? 1.838 19.558 40.421 1.00 22.08 111 THR B CA 1
ATOM 2127 C C . THR B 1 111 ? 1.231 20.917 40.009 1.00 21.50 111 THR B C 1
ATOM 2128 O O . THR B 1 111 ? 1.817 21.650 39.192 1.00 19.86 111 THR B O 1
ATOM 2132 N N . ALA B 1 112 ? 0.083 21.282 40.592 1.00 21.72 112 ALA B N 1
ATOM 2133 C CA . ALA B 1 112 ? -0.466 22.630 40.344 1.00 21.94 112 ALA B CA 1
ATOM 2134 C C . ALA B 1 112 ? 0.515 23.710 40.792 1.00 21.95 112 ALA B C 1
ATOM 2135 O O . ALA B 1 112 ? 0.741 24.676 40.074 1.00 23.02 112 ALA B O 1
ATOM 2137 N N . VAL B 1 113 ? 1.108 23.525 41.969 1.00 21.74 113 VAL B N 1
ATOM 2138 C CA . VAL B 1 113 ? 2.103 24.463 42.509 1.00 23.96 113 VAL B CA 1
ATOM 2139 C C . VAL B 1 113 ? 3.300 24.570 41.559 1.00 23.38 113 VAL B C 1
ATOM 2140 O O . VAL B 1 113 ? 3.694 25.664 41.148 1.00 21.78 113 VAL B O 1
ATOM 2144 N N . LEU B 1 114 ? 3.862 23.416 41.215 1.00 23.76 114 LEU B N 1
ATOM 2145 C CA . LEU B 1 114 ? 5.044 23.367 40.358 1.00 24.27 114 LEU B CA 1
ATOM 2146 C C . LEU B 1 114 ? 4.786 24.015 38.995 1.00 22.88 114 LEU B C 1
ATOM 2147 O O . LEU B 1 114 ? 5.613 24.792 38.508 1.00 23.64 114 LEU B O 1
ATOM 2152 N N . ALA B 1 115 ? 3.634 23.734 38.386 1.00 22.02 115 ALA B N 1
ATOM 2153 C CA . ALA B 1 115 ? 3.358 24.290 37.068 1.00 22.83 115 ALA B CA 1
ATOM 2154 C C . ALA B 1 115 ? 3.092 25.806 37.123 1.00 24.32 115 ALA B C 1
ATOM 2155 O O . ALA B 1 115 ? 3.587 26.566 36.271 1.00 24.35 115 ALA B O 1
ATOM 2157 N N . LYS B 1 116 ? 2.345 26.246 38.139 1.00 25.38 116 LYS B N 1
ATOM 2158 C CA . LYS B 1 116 ? 2.088 27.673 38.331 1.00 27.26 116 LYS B CA 1
ATOM 2159 C C . LYS B 1 116 ? 3.392 28.459 38.502 1.00 27.52 116 LYS B C 1
ATOM 2160 O O . LYS B 1 116 ? 3.496 29.599 38.050 1.00 29.11 116 LYS B O 1
ATOM 2166 N N . LYS B 1 117 ? 4.383 27.835 39.138 1.00 27.95 117 LYS B N 1
ATOM 2167 C CA . LYS B 1 117 ? 5.693 28.453 39.384 1.00 28.49 117 LYS B CA 1
ATOM 2168 C C . LYS B 1 117 ? 6.681 28.252 38.228 1.00 30.21 117 LYS B C 1
ATOM 2169 O O . LYS B 1 117 ? 7.815 28.734 38.285 1.00 31.51 117 LYS B O 1
ATOM 2175 N N . GLY B 1 118 ? 6.250 27.529 37.190 1.00 29.51 118 GLY B N 1
ATOM 2176 C CA . GLY B 1 118 ? 7.079 27.263 36.012 1.00 28.84 118 GLY B CA 1
ATOM 2177 C C . GLY B 1 118 ? 8.224 26.278 36.203 1.00 27.63 118 GLY B C 1
ATOM 2178 O O . GLY B 1 118 ? 9.175 26.272 35.400 1.00 28.39 118 GLY B O 1
ATOM 2179 N N . ALA B 1 119 ? 8.131 25.425 37.231 1.00 26.49 119 ALA B N 1
ATOM 2180 C CA . ALA B 1 119 ? 9.142 24.399 37.461 1.00 25.11 119 ALA B CA 1
ATOM 2181 C C . ALA B 1 119 ? 9.036 23.273 36.432 1.00 26.23 119 ALA B C 1
ATOM 2182 O O . ALA B 1 119 ? 7.937 22.895 36.024 1.00 28.29 119 ALA B O 1
ATOM 2184 N N . ASN B 1 120 ? 10.184 22.774 35.987 1.00 24.24 120 ASN B N 1
ATOM 2185 C CA . ASN B 1 120 ? 10.235 21.644 35.063 1.00 24.61 120 ASN B CA 1
ATOM 2186 C C . ASN B 1 120 ? 10.341 20.375 35.896 1.00 22.38 120 ASN B C 1
ATOM 2187 O O . ASN B 1 120 ? 11.128 20.323 36.835 1.00 22.55 120 ASN B O 1
ATOM 2192 N N . ILE B 1 121 ? 9.530 19.373 35.589 1.00 21.38 121 ILE B N 1
ATOM 2193 C CA . ILE B 1 121 ? 9.671 18.059 36.255 1.00 21.00 121 ILE B CA 1
ATOM 2194 C C . ILE B 1 121 ? 10.576 17.205 35.374 1.00 22.23 121 ILE B C 1
ATOM 2195 O O . ILE B 1 121 ? 10.306 17.022 34.181 1.00 22.71 121 ILE B O 1
ATOM 2200 N N . VAL B 1 122 ? 11.686 16.750 35.955 1.00 22.45 122 VAL B N 1
ATOM 2201 C CA . VAL B 1 122 ? 12.678 15.960 35.246 1.00 24.72 122 VAL B CA 1
ATOM 2202 C C . VAL B 1 122 ? 12.478 14.456 35.461 1.00 23.36 122 VAL B C 1
ATOM 2203 O O . VAL B 1 122 ? 12.675 13.664 34.532 1.00 24.55 122 VAL B O 1
ATOM 2207 N N . GLU B 1 123 ? 12.127 14.070 36.686 1.00 23.02 123 GLU B N 1
ATOM 2208 C CA . GLU B 1 123 ? 11.875 12.669 37.041 1.00 23.12 123 GLU B CA 1
ATOM 2209 C C . GLU B 1 123 ? 10.698 12.650 38.001 1.00 20.00 123 GLU B C 1
ATOM 2210 O O . GLU B 1 123 ? 10.550 13.579 38.808 1.00 17.60 123 GLU B O 1
ATOM 2216 N N . LEU B 1 124 ? 9.870 11.609 37.942 1.00 18.64 124 LEU B N 1
ATOM 2217 C CA . LEU B 1 124 ? 8.731 11.534 38.883 1.00 18.09 124 LEU B CA 1
ATOM 2218 C C . LEU B 1 124 ? 8.308 10.103 39.022 1.00 18.33 124 LEU B C 1
ATOM 2219 O O . LEU B 1 124 ? 8.183 9.358 38.020 1.00 17.18 124 LEU B O 1
ATOM 2224 N N . GLU B 1 125 ? 8.115 9.694 40.266 1.00 17.80 125 GLU B N 1
ATOM 2225 C CA . GLU B 1 125 ? 7.454 8.415 40.487 1.00 21.73 125 GLU B CA 1
ATOM 2226 C C . GLU B 1 125 ? 6.558 8.480 41.708 1.00 18.72 125 GLU B C 1
ATOM 2227 O O . GLU B 1 125 ? 6.872 9.185 42.682 1.00 16.69 125 GLU B O 1
ATOM 2233 N N . THR B 1 126 ? 5.409 7.824 41.622 1.00 16.82 126 THR B N 1
ATOM 2234 C CA . THR B 1 126 ? 4.509 7.753 42.779 1.00 16.73 126 THR B CA 1
ATOM 2235 C C . THR B 1 126 ? 4.137 6.296 43.046 1.00 17.71 126 THR B C 1
ATOM 2236 O O . THR B 1 126 ? 4.190 5.445 42.146 1.00 17.57 126 THR B O 1
ATOM 2240 N N . GLU B 1 127 ? 3.772 6.013 44.291 1.00 18.41 127 GLU B N 1
ATOM 2241 C CA . GLU B 1 127 ? 3.278 4.681 44.648 1.00 21.67 127 GLU B CA 1
ATOM 2242 C C . GLU B 1 127 ? 2.260 4.804 45.753 1.00 18.53 127 GLU B C 1
ATOM 2243 O O . GLU B 1 127 ? 2.272 5.775 46.518 1.00 17.14 127 GLU B O 1
ATOM 2249 N N . THR B 1 128 ? 1.394 3.809 45.848 1.00 19.23 128 THR B N 1
ATOM 2250 C CA . THR B 1 128 ? 0.466 3.720 46.975 1.00 19.99 128 THR B CA 1
ATOM 2251 C C . THR B 1 128 ? 0.674 2.343 47.617 1.00 21.38 128 THR B C 1
ATOM 2252 O O . THR B 1 128 ? 0.907 1.342 46.910 1.00 21.84 128 THR B O 1
ATOM 2256 N N . LEU B 1 129 ? 0.616 2.311 48.943 1.00 22.02 129 LEU B N 1
ATOM 2257 C CA . LEU B 1 129 ? 0.902 1.109 49.720 1.00 22.88 129 LEU B CA 1
ATOM 2258 C C . LEU B 1 129 ? -0.228 0.931 50.730 1.00 22.25 129 LEU B C 1
ATOM 2259 O O . LEU B 1 129 ? -0.224 1.571 51.782 1.00 22.48 129 LEU B O 1
ATOM 2264 N N . PRO B 1 130 ? -1.228 0.115 50.378 1.00 23.62 130 PRO B N 1
ATOM 2265 C CA . PRO B 1 130 ? -2.302 -0.196 51.306 1.00 22.25 130 PRO B CA 1
ATOM 2266 C C . PRO B 1 130 ? -1.728 -0.828 52.570 1.00 21.67 130 PRO B C 1
ATOM 2267 O O . PRO B 1 130 ? -0.858 -1.701 52.474 1.00 20.72 130 PRO B O 1
ATOM 2271 N N . ALA B 1 131 ? -2.190 -0.370 53.736 1.00 19.71 131 ALA B N 1
ATOM 2272 C CA . ALA B 1 131 ? -1.909 -1.054 55.022 1.00 21.10 131 ALA B CA 1
ATOM 2273 C C . ALA B 1 131 ? -2.532 -2.461 55.007 1.00 23.33 131 ALA B C 1
ATOM 2274 O O . ALA B 1 131 ? -3.481 -2.707 54.254 1.00 22.75 131 ALA B O 1
ATOM 2276 N N . PRO B 1 132 ? -1.999 -3.390 55.839 1.00 25.99 132 PRO B N 1
ATOM 2277 C CA . PRO B 1 132 ? -2.578 -4.750 55.991 1.00 27.71 132 PRO B CA 1
ATOM 2278 C C . PRO B 1 132 ? -4.024 -4.750 56.484 1.00 27.91 132 PRO B C 1
ATOM 2279 O O . PRO B 1 132 ? -4.781 -5.707 56.244 1.00 28.00 132 PRO B O 1
ATOM 2283 N N . PHE B 1 133 ? -4.383 -3.698 57.214 1.00 25.96 133 PHE B N 1
ATOM 2284 C CA . PHE B 1 133 ? -5.727 -3.543 57.752 1.00 24.86 133 PHE B CA 1
ATOM 2285 C C . PHE B 1 133 ? -6.494 -2.496 56.967 1.00 24.29 133 PHE B C 1
ATOM 2286 O O . PHE B 1 133 ? -5.889 -1.677 56.260 1.00 23.25 133 PHE B O 1
ATOM 2294 N N . ALA B 1 134 ? -7.817 -2.514 57.093 1.00 25.93 134 ALA B N 1
ATOM 2295 C CA . ALA B 1 134 ? -8.686 -1.619 56.336 1.00 26.40 134 ALA B CA 1
ATOM 2296 C C . ALA B 1 134 ? -8.519 -0.163 56.749 1.00 25.34 134 ALA B C 1
ATOM 2297 O O . ALA B 1 134 ? -8.185 0.132 57.895 1.00 23.01 134 ALA B O 1
ATOM 2299 N N . GLY B 1 135 ? -8.774 0.736 55.805 1.00 25.03 135 GLY B N 1
ATOM 2300 C CA . GLY B 1 135 ? -8.943 2.138 56.126 1.00 25.54 135 GLY B CA 1
ATOM 2301 C C . GLY B 1 135 ? -7.709 3.003 56.017 1.00 25.71 135 GLY B C 1
ATOM 2302 O O . GLY B 1 135 ? -7.731 4.155 56.445 1.00 25.65 135 GLY B O 1
ATOM 2303 N N . PHE B 1 136 ? -6.623 2.458 55.461 1.00 25.26 136 PHE B N 1
ATOM 2304 C CA . PHE B 1 136 ? -5.403 3.254 55.295 1.00 22.80 136 PHE B CA 1
ATOM 2305 C C . PHE B 1 136 ? -4.521 2.812 54.144 1.00 22.11 136 PHE B C 1
ATOM 2306 O O . PHE B 1 136 ? -4.188 1.635 53.999 1.00 20.96 136 PHE B O 1
ATOM 2314 N N . THR B 1 137 ? -4.126 3.792 53.336 1.00 20.77 137 THR B N 1
ATOM 2315 C CA . THR B 1 137 ? -3.223 3.563 52.214 1.00 20.44 137 THR B CA 1
ATOM 2316 C C . THR B 1 137 ? -2.211 4.711 52.240 1.00 21.34 137 THR B C 1
ATOM 2317 O O . THR B 1 137 ? -2.594 5.883 52.314 1.00 20.50 137 THR B O 1
ATOM 2321 N N . LEU B 1 138 ? -0.926 4.366 52.222 1.00 19.49 138 LEU B N 1
ATOM 2322 C CA . LEU B 1 138 ? 0.123 5.379 52.209 1.00 20.53 138 LEU B CA 1
ATOM 2323 C C . LEU B 1 138 ? 0.397 5.811 50.780 1.00 19.74 138 LEU B C 1
ATOM 2324 O O . LEU B 1 138 ? 0.492 4.978 49.872 1.00 20.67 138 LEU B O 1
ATOM 2329 N N . PHE B 1 139 ? 0.515 7.120 50.594 1.00 17.31 139 PHE B N 1
ATOM 2330 C CA . PHE B 1 139 ? 0.969 7.672 49.323 1.00 17.58 139 PHE B CA 1
ATOM 2331 C C . PHE B 1 139 ? 2.419 8.129 49.438 1.00 18.22 139 PHE B C 1
ATOM 2332 O O . PHE B 1 139 ? 2.791 8.794 50.413 1.00 19.48 139 PHE B O 1
ATOM 2340 N N . ARG B 1 140 ? 3.235 7.832 48.423 1.00 18.12 140 ARG B N 1
ATOM 2341 C CA . ARG B 1 140 ? 4.616 8.356 48.371 1.00 18.38 140 ARG B CA 1
ATOM 2342 C C . ARG B 1 140 ? 4.905 8.852 46.966 1.00 19.24 140 ARG B C 1
ATOM 2343 O O . ARG B 1 140 ? 4.510 8.200 45.979 1.00 17.72 140 ARG B O 1
ATOM 2359 N N . GLY B 1 142 ? 8.284 10.658 44.729 1.00 18.97 142 GLY B N 1
ATOM 2360 C CA . GLY B 1 142 ? 9.673 11.125 44.671 1.00 19.07 142 GLY B CA 1
ATOM 2361 C C . GLY B 1 142 ? 9.811 11.802 43.333 1.00 20.43 142 GLY B C 1
ATOM 2362 O O . GLY B 1 142 ? 9.386 11.262 42.311 1.00 21.28 142 GLY B O 1
ATOM 2363 N N . SER B 1 143 ? 10.401 12.991 43.321 1.00 19.56 143 SER B N 1
ATOM 2364 C CA . SER B 1 143 ? 10.547 13.710 42.066 1.00 19.64 143 SER B CA 1
ATOM 2365 C C . SER B 1 143 ? 11.832 14.542 42.044 1.00 20.40 143 SER B C 1
ATOM 2366 O O . SER B 1 143 ? 12.317 14.962 43.100 1.00 22.40 143 SER B O 1
ATOM 2369 N N . ARG B 1 144 ? 12.397 14.717 40.855 1.00 18.36 144 ARG B N 1
ATOM 2370 C CA . ARG B 1 144 ? 13.432 15.753 40.661 1.00 18.72 144 ARG B CA 1
ATOM 2371 C C . ARG B 1 144 ? 12.851 16.859 39.809 1.00 18.64 144 ARG B C 1
ATOM 2372 O O . ARG B 1 144 ? 12.267 16.590 38.739 1.00 17.20 144 ARG B O 1
ATOM 2380 N N . VAL B 1 145 ? 12.961 18.096 40.302 1.00 17.97 145 VAL B N 1
ATOM 2381 C CA . VAL B 1 145 ? 12.392 19.255 39.611 1.00 18.05 145 VAL B CA 1
ATOM 2382 C C . VAL B 1 145 ? 13.494 20.299 39.433 1.00 19.21 145 VAL B C 1
ATOM 2383 O O . VAL B 1 145 ? 14.512 20.254 40.144 1.00 19.62 145 VAL B O 1
ATOM 2387 N N . ALA B 1 146 ? 13.301 21.234 38.505 1.00 19.32 146 ALA B N 1
ATOM 2388 C CA . ALA B 1 146 ? 14.287 22.289 38.307 1.00 18.89 146 ALA B CA 1
ATOM 2389 C C . ALA B 1 146 ? 13.566 23.601 38.145 1.00 19.14 146 ALA B C 1
ATOM 2390 O O . ALA B 1 146 ? 12.513 23.669 37.499 1.00 18.74 146 ALA B O 1
ATOM 2392 N N . PHE B 1 147 ? 14.124 24.633 38.771 1.00 20.24 147 PHE B N 1
ATOM 2393 C CA . PHE B 1 147 ? 13.597 26.001 38.661 1.00 19.87 147 PHE B CA 1
ATOM 2394 C C . PHE B 1 147 ? 14.678 26.970 39.137 1.00 20.22 147 PHE B C 1
ATOM 2395 O O . PHE B 1 147 ? 15.648 26.542 39.778 1.00 19.14 147 PHE B O 1
ATOM 2403 N N . PRO B 1 148 ? 14.553 28.268 38.782 1.00 20.71 148 PRO B N 1
ATOM 2404 C CA . PRO B 1 148 ? 15.527 29.242 39.259 1.00 19.51 148 PRO B CA 1
ATOM 2405 C C . PRO B 1 148 ? 15.488 29.381 40.773 1.00 18.48 148 PRO B C 1
ATOM 2406 O O . PRO B 1 148 ? 14.412 29.561 41.340 1.00 19.58 148 PRO B O 1
ATOM 2410 N N . PHE B 1 149 ? 16.649 29.314 41.418 1.00 17.44 149 PHE B N 1
ATOM 2411 C CA . PHE B 1 149 ? 16.694 29.339 42.887 1.00 18.82 149 PHE B CA 1
ATOM 2412 C C . PHE B 1 149 ? 15.964 30.516 43.575 1.00 18.55 149 PHE B C 1
ATOM 2413 O O . PHE B 1 149 ? 15.515 30.355 44.699 1.00 19.68 149 PHE B O 1
ATOM 2421 N N . PRO B 1 150 ? 15.842 31.701 42.919 1.00 20.72 150 PRO B N 1
ATOM 2422 C CA . PRO B 1 150 ? 15.082 32.751 43.638 1.00 20.41 150 PRO B CA 1
ATOM 2423 C C . PRO B 1 150 ? 13.609 32.395 43.967 1.00 21.20 150 PRO B C 1
ATOM 2424 O O . PRO B 1 150 ? 13.006 33.031 44.835 1.00 20.72 150 PRO B O 1
ATOM 2428 N N . LEU B 1 151 ? 13.070 31.374 43.306 1.00 21.43 151 LEU B N 1
ATOM 2429 C CA . LEU B 1 151 ? 11.680 30.947 43.512 1.00 21.00 151 LEU B CA 1
ATOM 2430 C C . LEU B 1 151 ? 11.532 30.013 44.710 1.00 20.04 151 LEU B C 1
ATOM 2431 O O . LEU B 1 151 ? 10.409 29.682 45.093 1.00 19.04 151 LEU B O 1
ATOM 2436 N N . TYR B 1 152 ? 12.659 29.576 45.277 1.00 19.95 152 TYR B N 1
ATOM 2437 C CA . TYR B 1 152 ? 12.635 28.504 46.275 1.00 20.11 152 TYR B CA 1
ATOM 2438 C C . TYR B 1 152 ? 11.649 28.799 47.402 1.00 21.03 152 TYR B C 1
ATOM 2439 O O . TYR B 1 152 ? 10.764 27.978 47.686 1.00 19.21 152 TYR B O 1
ATOM 2448 N N . GLN B 1 153 ? 11.788 29.959 48.049 1.00 20.92 153 GLN B N 1
ATOM 2449 C CA . GLN B 1 153 ? 10.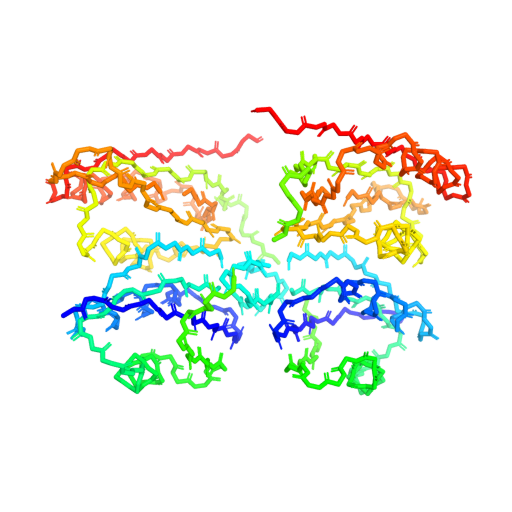911 30.249 49.190 1.00 21.94 153 GLN B CA 1
ATOM 2450 C C . GLN B 1 153 ? 9.410 30.269 48.837 1.00 22.40 153 GLN B C 1
ATOM 2451 O O . GLN B 1 153 ? 8.602 29.707 49.578 1.00 22.99 153 GLN B O 1
ATOM 2457 N N . GLU B 1 154 ? 9.035 30.865 47.704 1.00 21.63 154 GLU B N 1
ATOM 2458 C CA . GLU B 1 154 ? 7.618 30.863 47.315 1.00 23.14 154 GLU B CA 1
ATOM 2459 C C . GLU B 1 154 ? 7.083 29.475 46.941 1.00 20.36 154 GLU B C 1
ATOM 2460 O O . GLU B 1 154 ? 5.903 29.160 47.156 1.00 20.82 154 GLU B O 1
ATOM 2466 N N . VAL B 1 155 ? 7.947 28.645 46.383 1.00 19.88 155 VAL B N 1
ATOM 2467 C CA . VAL B 1 155 ? 7.566 27.255 46.116 1.00 19.99 155 VAL B CA 1
ATOM 2468 C C . VAL B 1 155 ? 7.304 26.527 47.446 1.00 19.37 155 VAL B C 1
ATOM 2469 O O . VAL B 1 155 ? 6.244 25.912 47.614 1.00 21.69 155 VAL B O 1
ATOM 2473 N N . VAL B 1 156 ? 8.247 26.623 48.383 1.00 19.46 156 VAL B N 1
ATOM 2474 C CA . VAL B 1 156 ? 8.087 26.008 49.709 1.00 20.33 156 VAL B CA 1
ATOM 2475 C C . VAL B 1 156 ? 6.804 26.494 50.397 1.00 20.53 156 VAL B C 1
ATOM 2476 O O . VAL B 1 156 ? 6.026 25.687 50.914 1.00 19.27 156 VAL B O 1
ATOM 2480 N N . THR B 1 157 ? 6.579 27.805 50.402 1.00 21.90 157 THR B N 1
ATOM 2481 C CA . THR B 1 157 ? 5.352 28.364 50.987 1.00 21.73 157 THR B CA 1
ATOM 2482 C C . THR B 1 157 ? 4.095 27.796 50.330 1.00 22.34 157 THR B C 1
ATOM 2483 O O . THR B 1 157 ? 3.137 27.424 51.018 1.00 22.70 157 THR B O 1
ATOM 2487 N N . ALA B 1 158 ? 4.103 27.710 49.003 1.00 22.13 158 ALA B N 1
ATOM 2488 C CA . ALA B 1 158 ? 2.959 27.176 48.273 1.00 22.60 158 ALA B CA 1
ATOM 2489 C C . ALA B 1 158 ? 2.730 25.698 48.605 1.00 22.59 158 ALA B C 1
ATOM 2490 O O . ALA B 1 158 ? 1.590 25.282 48.790 1.00 24.54 158 ALA B O 1
ATOM 2492 N N . LEU B 1 159 ? 3.813 24.922 48.679 1.00 21.03 159 LEU B N 1
ATOM 2493 C CA . LEU B 1 159 ? 3.740 23.498 49.035 1.00 20.14 159 LEU B CA 1
ATOM 2494 C C . LEU B 1 159 ? 3.243 23.306 50.476 1.00 20.63 159 LEU B C 1
ATOM 2495 O O . LEU B 1 159 ? 2.582 22.322 50.772 1.00 20.00 159 LEU B O 1
ATOM 2500 N N . SER B 1 160 ? 3.527 24.256 51.362 1.00 20.94 160 SER B N 1
ATOM 2501 C CA . SER B 1 160 ? 3.032 24.155 52.755 1.00 21.32 160 SER B CA 1
ATOM 2502 C C . SER B 1 160 ? 1.496 24.179 52.839 1.00 21.40 160 SER B C 1
ATOM 2503 O O . SER B 1 160 ? 0.915 23.578 53.746 1.00 20.12 160 SER B O 1
ATOM 2506 N N . ARG B 1 161 ? 0.844 24.867 51.905 1.00 22.87 161 ARG B N 1
ATOM 2507 C CA . ARG B 1 161 ? -0.623 24.872 51.819 1.00 24.34 161 ARG B CA 1
ATOM 2508 C C . ARG B 1 161 ? -1.149 23.487 51.416 1.00 22.44 161 ARG B C 1
ATOM 2509 O O . ARG B 1 161 ? -2.235 23.068 51.837 1.00 20.25 161 ARG B O 1
ATOM 2517 N N . VAL B 1 162 ? -0.381 22.782 50.580 1.00 21.35 162 VAL B N 1
ATOM 2518 C CA . VAL B 1 162 ? -0.718 21.408 50.181 1.00 21.08 162 VAL B CA 1
ATOM 2519 C C . VAL B 1 162 ? -0.546 20.448 51.369 1.00 20.30 162 VAL B C 1
ATOM 2520 O O . VAL B 1 162 ? -1.366 19.542 51.571 1.00 20.95 162 VAL B O 1
ATOM 2524 N N . GLU B 1 163 ? 0.506 20.658 52.161 1.00 19.29 163 GLU B N 1
ATOM 2525 C CA . GLU B 1 163 ? 0.704 19.862 53.374 1.00 21.05 163 GLU B CA 1
ATOM 2526 C C . GLU B 1 163 ? -0.533 20.018 54.259 1.00 20.15 163 GLU B C 1
ATOM 2527 O O . GLU B 1 163 ? -1.044 19.025 54.806 1.00 19.86 163 GLU B O 1
ATOM 2533 N N . GLU B 1 164 ? -1.019 21.262 54.388 1.00 20.44 164 GLU B N 1
ATOM 2534 C CA . GLU B 1 164 ? -2.185 21.519 55.240 1.00 21.03 164 GLU B CA 1
ATOM 2535 C C . GLU B 1 164 ? -3.458 20.867 54.703 1.00 21.57 164 GLU B C 1
ATOM 2536 O O . GLU B 1 164 ? -4.196 20.189 55.450 1.00 23.02 164 GLU B O 1
ATOM 2542 N N . GLU B 1 165 ? -3.732 21.087 53.424 1.00 21.20 165 GLU B N 1
ATOM 2543 C CA . GLU B 1 165 ? -4.957 20.589 52.802 1.00 24.57 165 GLU B CA 1
ATOM 2544 C C . GLU B 1 165 ? -5.045 19.043 52.813 1.00 24.08 165 GLU B C 1
ATOM 2545 O O . GLU B 1 165 ? -6.136 18.480 52.995 1.00 23.07 165 GLU B O 1
ATOM 2551 N N . PHE B 1 166 ? -3.907 18.363 52.647 1.00 22.02 166 PHE B N 1
ATOM 2552 C CA . PHE B 1 166 ? -3.903 16.904 52.448 1.00 22.35 166 PHE B CA 1
ATOM 2553 C C . PHE B 1 166 ? -3.282 16.076 53.575 1.00 23.29 166 PHE B C 1
ATOM 2554 O O . PHE B 1 166 ? -3.319 14.838 53.532 1.00 24.99 166 PHE B O 1
ATOM 2562 N N . GLY B 1 167 ? -2.705 16.751 54.563 1.00 21.74 167 GLY B N 1
ATOM 2563 C CA . GLY B 1 167 ? -2.072 16.083 55.689 1.00 22.21 167 GLY B CA 1
ATOM 2564 C C . GLY B 1 167 ? -0.894 15.231 55.242 1.00 23.69 167 GLY B C 1
ATOM 2565 O O . GLY B 1 167 ? -0.656 14.149 55.782 1.00 25.39 167 GLY B O 1
ATOM 2566 N N . VAL B 1 168 ? -0.150 15.736 54.260 1.00 22.00 168 VAL B N 1
ATOM 2567 C CA . VAL B 1 168 ? 1.063 15.068 53.779 1.00 20.55 168 VAL B CA 1
ATOM 2568 C C . VAL B 1 168 ? 2.305 15.861 54.190 1.00 20.96 168 VAL B C 1
ATOM 2569 O O . VAL B 1 168 ? 2.225 17.071 54.446 1.00 21.67 168 VAL B O 1
ATOM 2573 N N . ASP B 1 169 ? 3.435 15.161 54.265 1.00 21.01 169 ASP B N 1
ATOM 2574 C CA . ASP B 1 169 ? 4.746 15.755 54.511 1.00 22.01 169 ASP B CA 1
ATOM 2575 C C . ASP B 1 169 ? 5.391 15.982 53.171 1.00 23.49 169 ASP B C 1
ATOM 2576 O O . ASP B 1 169 ? 5.426 15.059 52.353 1.00 22.39 169 ASP B O 1
ATOM 2581 N N . ILE B 1 170 ? 5.908 17.188 52.959 1.00 21.86 170 ILE B N 1
ATOM 2582 C CA . ILE B 1 170 ? 6.556 17.523 51.683 1.00 20.33 170 ILE B CA 1
ATOM 2583 C C . ILE B 1 170 ? 7.947 18.067 51.975 1.00 23.08 170 ILE B C 1
ATOM 2584 O O . ILE B 1 170 ? 8.103 19.016 52.758 1.00 22.16 170 ILE B O 1
ATOM 2589 N N . ASP B 1 171 ? 8.963 17.446 51.383 1.00 21.30 171 ASP B N 1
ATOM 2590 C CA . ASP B 1 171 ? 10.317 17.975 51.517 1.00 22.30 171 ASP B CA 1
ATOM 2591 C C . ASP B 1 171 ? 10.840 18.385 50.155 1.00 22.94 171 ASP B C 1
ATOM 2592 O O . ASP B 1 171 ? 10.588 17.706 49.158 1.00 21.86 171 ASP B O 1
ATOM 2597 N N . LEU B 1 172 ? 11.553 19.505 50.115 1.00 22.40 172 LEU B N 1
ATOM 2598 C CA . LEU B 1 172 ? 12.134 19.990 48.867 1.00 22.80 172 LEU B CA 1
ATOM 2599 C C . LEU B 1 172 ? 13.551 20.459 49.158 1.00 24.00 172 LEU B C 1
ATOM 2600 O O . LEU B 1 172 ? 13.751 21.423 49.907 1.00 22.49 172 LEU B O 1
ATOM 2605 N N . GLU B 1 173 ? 14.529 19.748 48.599 1.00 23.79 173 GLU B N 1
ATOM 2606 C CA . GLU B 1 173 ? 15.932 19.974 48.940 1.00 25.02 173 GLU B CA 1
ATOM 2607 C C . GLU B 1 173 ? 16.769 20.134 47.686 1.00 23.65 173 GLU B C 1
ATOM 2608 O O . GLU B 1 173 ? 16.694 19.311 46.770 1.00 23.71 173 GLU B O 1
ATOM 2614 N N . GLU B 1 174 ? 17.585 21.178 47.652 1.00 24.04 174 GLU B N 1
ATOM 2615 C CA . GLU B 1 174 ? 18.488 21.381 46.524 1.00 24.21 174 GLU B CA 1
ATOM 2616 C C . GLU B 1 174 ? 19.420 20.190 46.362 1.00 24.91 174 GLU B C 1
ATOM 2617 O O . GLU B 1 174 ? 19.951 19.676 47.338 1.00 24.50 174 GLU B O 1
ATOM 2623 N N . VAL B 1 175 ? 19.579 19.744 45.123 1.00 27.13 175 VAL B N 1
ATOM 2624 C CA . VAL B 1 175 ? 20.522 18.691 44.765 1.00 31.33 175 VAL B CA 1
ATOM 2625 C C . VAL B 1 175 ? 21.956 19.221 44.886 1.00 36.27 175 VAL B C 1
ATOM 2626 O O . VAL B 1 175 ? 22.258 20.326 44.428 1.00 37.77 175 VAL B O 1
ATOM 2630 N N . VAL B 1 176 ? 22.812 18.417 45.511 1.00 41.06 176 VAL B N 1
ATOM 2631 C CA . VAL B 1 176 ? 24.237 18.709 45.701 1.00 45.40 176 VAL B CA 1
ATOM 2632 C C . VAL B 1 176 ? 24.985 18.789 44.362 1.00 47.57 176 VAL B C 1
ATOM 2633 O O . VAL B 1 176 ? 26.107 19.302 44.283 1.00 49.29 176 VAL B O 1
#

B-factor: mean 27.46, std 10.38, range [6.58, 127.06]

InterPro domains:
  IPR002912 ACT domain [PS51671] (95-177)
  IPR045865 ACT-like domain [SSF55021] (3-73)
  IPR045865 ACT-like domain [SSF55021] (92-170)
  IPR050990 UPF0237/Glycine cleavage system regulator [PTHR34875] (3-175)

Sequence (335 aa):
ETTQSFVVSVAGSDRVGIVHDFSWALKNNISANVESSRACCLGGDFAIVLVSLNAKDGKLIQSALESALPGFQISTRRRASSVVSPDTREYELYVEGPDSEGIVEAVTAVLAKKGANIVELETETLPAPFAGFTLFRGSRVAFPFPLYQEVVTALSRVEEEFGVDIDLEEVVETQSFVVSSVAGSDRVGIVHDFSSWALKNISANVESSRACCLGGDFAIVLVSLNAKDGKLIQSSALESALPGFQISTRRASHVSPDTREYELYVEGPDSEGIVEAVTAVLAKKGANIVELETETLPAPFAGFTLFRGSRVAFPFPLYQEVVTALSRVEEEFGVDIDLEEVV

CATH classification: 3.30.70.260 (+1 more: 3.30.70.260)

Solvent-accessible surface area: 16722 Å² total

Secondary structure (DSSP, 8-state):
--EEEEEEEEEE--TTHHHHHHHHHHHTT-EEEEE--EETTEE--EEEEESSSSSHHHHHHHHHHSTT-EEEEEEPP----TTEEEEEEEEEEE--TTHHHHHHHHHHHTTPEEEEE-B-EEE-SSTT-EEE--EEEEEEGGGHHHHHHHHHHHHHHHT-EEEEEE--/--EEEEEEEEEE--TTHHHHHHHHHHHTT-EEEEE--EETTEE--EEEEES-SSSHHHHHHHHHHSTT-EEEEEE-----TTEEEEEEEEEEE--TTHHHHHHHHHHHTTPEEEEE-EEEEE-SSTT-EEE--EEEEEEGGGHHHHHHHHHHHHHHHT-EEEEEE--

Radius of gyration: 20.69 Å; Cα contacts (8 Å, |Δi|>4): 742; chains: 2; bounding box: 56×52×49 Å

Nearest PDB structures (foldseek):
  2nyi-assembly1_A  TM=1.006E+00  e=2.922E-35  Galdieria sulphuraria
  2nyi-assembly1_B  TM=9.818E-01  e=7.118E-34  Galdieria sulphuraria
  1u8s-assembly1_B  TM=6.181E-01  e=4.480E-10  Vibrio cholerae
  6vz8-assembly1_S  TM=3.659E-01  e=2.046E-04  Arabidopsis thaliana
  2f1f-assembly1_A  TM=3.697E-01  e=1.875E-03  Escherichia coli

Organism: Galdieria sulphuraria (NCBI:txid130081)

Foldseek 3Di:
DKFKKKKKKKDFDDPCLVVLLVVLCVVQVKDFPDDDDDDDRMDIITIIIDPDDFCPSSQVSSCVSPPPMDMDMGTDDDDDDPQKFKKKKKKKDWDDPCLVVQLVVLCVVQVKAWDADDKDWAADPDPDTIMIIITMIMDRVVCVVVSVVSVVVSCVVVVMDMDIGTDD/DKFKKKKKKKAFDDPCLVVLLVVLCVVQVKAWPDDDDAPPRMDIITIIIDPDPFCPSSVVSSCVSDPGMDMDMGTDDDDDPQKFKKKKKKKDWDDDCLVVQLVVLCVVQPKAWDDDDKDWAADPDPDTIMIIITMIMDGVVCVVVSVVSVVVSCVVPVMDMDIGTDD